Protein AF-G0NC62-F1 (afdb_monomer_lite)

Structure (mmCIF, N/CA/C/O backbone):
data_AF-G0NC62-F1
#
_entry.id   AF-G0NC62-F1
#
loop_
_atom_site.group_PDB
_atom_site.id
_atom_site.type_symbol
_atom_site.label_atom_id
_atom_site.label_alt_id
_atom_site.label_comp_id
_atom_site.label_asym_id
_atom_site.label_entity_id
_atom_site.label_seq_id
_atom_site.pdbx_PDB_ins_code
_atom_site.Cartn_x
_atom_site.Cartn_y
_atom_site.Cartn_z
_atom_site.occupancy
_atom_site.B_iso_or_equiv
_atom_site.auth_seq_id
_atom_site.auth_comp_id
_atom_site.auth_asym_id
_atom_site.auth_atom_id
_atom_site.pdbx_PDB_model_num
ATOM 1 N N . MET A 1 1 ? 10.843 5.133 14.643 1.00 25.56 1 MET A N 1
ATOM 2 C CA . MET A 1 1 ? 10.310 3.943 13.948 1.00 25.56 1 MET A CA 1
ATOM 3 C C . MET A 1 1 ? 9.316 4.474 12.934 1.00 25.56 1 MET A C 1
ATOM 5 O O . MET A 1 1 ? 8.237 4.874 13.336 1.00 25.56 1 MET A O 1
ATOM 9 N N . LYS A 1 2 ? 9.779 4.660 11.691 1.00 26.25 2 LYS A N 1
ATOM 10 C CA . LYS A 1 2 ? 9.108 5.367 10.590 1.00 26.25 2 LYS A CA 1
ATOM 11 C C . LYS A 1 2 ? 7.796 4.650 10.232 1.00 26.25 2 LYS A C 1
ATOM 13 O O . LYS A 1 2 ? 7.772 3.802 9.348 1.00 26.25 2 LYS A O 1
ATOM 18 N N . LEU A 1 3 ? 6.731 4.951 10.973 1.00 23.89 3 LEU A N 1
ATOM 19 C CA . LEU A 1 3 ? 5.408 4.323 10.873 1.00 23.89 3 LEU A CA 1
ATOM 20 C C . LEU A 1 3 ? 4.650 4.726 9.586 1.00 23.89 3 LEU A C 1
ATOM 22 O O . LEU A 1 3 ? 3.537 4.273 9.347 1.00 23.89 3 LEU A O 1
ATOM 26 N N . LEU A 1 4 ? 5.293 5.523 8.728 1.00 30.86 4 LEU A N 1
ATOM 27 C CA . LEU A 1 4 ? 4.861 5.985 7.404 1.00 30.86 4 LEU A CA 1
ATOM 28 C C . LEU A 1 4 ? 4.831 4.895 6.314 1.00 30.86 4 LEU A C 1
ATOM 30 O O . LEU A 1 4 ? 4.397 5.151 5.194 1.00 30.86 4 LEU A O 1
ATOM 34 N N . LEU A 1 5 ? 5.226 3.663 6.637 1.00 38.88 5 LEU A N 1
ATOM 35 C CA . LEU A 1 5 ? 5.213 2.504 5.732 1.00 38.88 5 LEU A CA 1
ATOM 36 C C . LEU A 1 5 ? 3.817 2.094 5.221 1.00 38.88 5 LEU A C 1
ATOM 38 O O . LEU A 1 5 ? 3.718 1.247 4.337 1.00 38.88 5 LEU A O 1
ATOM 42 N N . PHE A 1 6 ? 2.738 2.676 5.748 1.00 36.72 6 PHE A N 1
ATOM 43 C CA . PHE A 1 6 ? 1.385 2.164 5.531 1.00 36.72 6 PHE A CA 1
ATOM 44 C C . PHE A 1 6 ? 0.663 2.658 4.273 1.00 36.72 6 PHE A C 1
ATOM 46 O O . PHE A 1 6 ? -0.377 2.092 3.942 1.00 36.72 6 PHE A O 1
ATOM 53 N N . LEU A 1 7 ? 1.179 3.657 3.548 1.00 37.22 7 LEU A N 1
ATOM 54 C CA . LEU A 1 7 ? 0.436 4.262 2.423 1.00 37.22 7 LEU A CA 1
ATOM 55 C C . LEU A 1 7 ? 1.221 4.421 1.128 1.00 37.22 7 LEU A C 1
ATOM 57 O O . LEU A 1 7 ? 0.657 4.747 0.087 1.00 37.22 7 LEU A O 1
ATOM 61 N N . LEU A 1 8 ? 2.514 4.139 1.179 1.00 40.81 8 LEU A N 1
ATOM 62 C CA . LEU A 1 8 ? 3.417 4.271 0.054 1.00 40.81 8 LEU A CA 1
ATOM 63 C C . LEU A 1 8 ? 4.407 3.126 0.158 1.00 40.81 8 LEU A C 1
ATOM 65 O O . LEU A 1 8 ? 5.506 3.322 0.676 1.00 40.81 8 LEU A O 1
ATOM 69 N N . PRO A 1 9 ? 4.047 1.922 -0.312 1.00 36.09 9 PRO A N 1
ATOM 70 C CA . PRO A 1 9 ? 4.916 0.780 -0.110 1.00 36.09 9 PRO A CA 1
ATOM 71 C C . PRO A 1 9 ? 6.272 0.894 -0.824 1.00 36.09 9 PRO A C 1
ATOM 73 O O . PRO A 1 9 ? 7.132 0.051 -0.621 1.00 36.09 9 PRO A O 1
ATOM 76 N N . ALA A 1 10 ? 6.489 1.948 -1.612 1.00 35.62 10 ALA A N 1
ATOM 77 C CA . ALA A 1 10 ? 7.756 2.227 -2.266 1.00 35.62 10 ALA A CA 1
ATOM 78 C C . ALA A 1 10 ? 8.333 3.621 -1.970 1.00 35.62 10 ALA A C 1
ATOM 80 O O . ALA A 1 10 ? 9.399 3.925 -2.477 1.00 35.62 10 ALA A O 1
ATOM 81 N N . VAL A 1 11 ? 7.667 4.496 -1.205 1.00 35.19 11 VAL A N 1
ATOM 82 C CA . VAL A 1 11 ? 7.950 5.935 -1.363 1.00 35.19 11 VAL A CA 1
ATOM 83 C C . VAL A 1 11 ? 8.430 6.662 -0.098 1.00 35.19 11 VAL A C 1
ATOM 85 O O . VAL A 1 11 ? 8.693 7.847 -0.146 1.00 35.19 11 VAL A O 1
ATOM 88 N N . VAL A 1 12 ? 8.687 5.974 1.019 1.00 35.38 12 VAL A N 1
ATOM 89 C CA . VAL A 1 12 ? 9.262 6.602 2.241 1.00 35.38 12 VAL A CA 1
ATOM 90 C C . VAL A 1 12 ? 10.794 6.498 2.302 1.00 35.38 12 VAL A C 1
ATOM 92 O O . VAL A 1 12 ? 11.389 6.275 3.361 1.00 35.38 12 VAL A O 1
ATOM 95 N N . TYR A 1 13 ? 11.441 6.623 1.150 1.00 34.59 13 TYR A N 1
ATOM 96 C CA . TYR A 1 13 ? 12.874 6.870 1.069 1.00 34.59 13 TYR A CA 1
ATOM 97 C C . TYR A 1 13 ? 13.058 8.120 0.215 1.00 34.59 13 TYR A C 1
ATOM 99 O O . TYR A 1 13 ? 12.648 8.124 -0.947 1.00 34.59 13 TYR A O 1
ATOM 107 N N . SER A 1 14 ? 13.658 9.161 0.797 1.00 34.81 14 SER A N 1
ATOM 108 C CA . SER A 1 14 ? 14.035 10.416 0.134 1.00 34.81 14 SER A CA 1
ATOM 109 C C . SER A 1 14 ? 14.800 10.206 -1.176 1.00 34.81 14 SER A C 1
ATOM 111 O O . SER A 1 14 ? 14.781 11.082 -2.034 1.00 34.81 14 SER A O 1
ATOM 113 N N . ASP A 1 15 ? 15.384 9.019 -1.358 1.00 42.19 15 ASP A N 1
ATOM 114 C CA . ASP A 1 15 ? 16.214 8.666 -2.500 1.00 42.19 15 ASP A CA 1
ATOM 115 C C . ASP A 1 15 ? 15.554 7.616 -3.407 1.00 42.19 15 ASP A C 1
ATOM 117 O O . ASP A 1 15 ? 16.223 7.102 -4.285 1.00 42.19 15 ASP A O 1
ATOM 121 N N . PHE A 1 16 ? 14.256 7.286 -3.283 1.00 45.84 16 PHE A N 1
ATOM 122 C CA . PHE A 1 16 ? 13.645 6.185 -4.060 1.00 45.84 16 PHE A CA 1
ATOM 123 C C . PHE A 1 16 ? 13.897 6.284 -5.569 1.00 45.84 16 PHE A C 1
ATOM 125 O O . PHE A 1 16 ? 14.160 5.273 -6.202 1.00 45.84 16 PHE A O 1
ATOM 132 N N . ILE A 1 17 ? 13.845 7.482 -6.158 1.00 44.16 17 ILE A N 1
ATOM 133 C CA . ILE A 1 17 ? 14.163 7.672 -7.581 1.00 44.16 17 ILE A CA 1
ATOM 134 C C . ILE A 1 17 ? 15.654 7.435 -7.852 1.00 44.16 17 ILE A C 1
ATOM 136 O O . ILE A 1 17 ? 15.988 6.821 -8.858 1.00 44.16 17 ILE A O 1
ATOM 140 N N . GLU A 1 18 ? 16.543 7.900 -6.977 1.00 45.56 18 GLU A N 1
ATOM 141 C CA . GLU A 1 18 ? 17.994 7.737 -7.108 1.00 45.56 18 GLU A CA 1
ATOM 142 C C . GLU A 1 18 ? 18.419 6.280 -6.865 1.00 45.56 18 GLU A C 1
ATOM 144 O O . GLU A 1 18 ? 19.145 5.709 -7.672 1.00 45.56 18 GLU A O 1
ATOM 149 N N . ASP A 1 19 ? 17.867 5.625 -5.847 1.00 53.19 19 ASP A N 1
ATOM 150 C CA . ASP A 1 19 ? 18.003 4.200 -5.567 1.00 53.19 19 ASP A CA 1
ATOM 151 C C . ASP A 1 19 ? 17.453 3.358 -6.717 1.00 53.19 19 ASP A C 1
ATOM 153 O O . ASP A 1 19 ? 18.141 2.455 -7.179 1.00 53.19 19 ASP A O 1
ATOM 157 N N . LEU A 1 20 ? 16.261 3.674 -7.243 1.00 54.66 20 LEU A N 1
ATOM 158 C CA . LEU A 1 20 ? 15.690 2.984 -8.403 1.00 54.66 20 LEU A CA 1
ATOM 159 C C . LEU A 1 20 ? 16.575 3.156 -9.642 1.00 54.66 20 LEU A C 1
ATOM 161 O O . LEU A 1 20 ? 16.699 2.208 -10.414 1.00 54.66 20 LEU A O 1
ATOM 165 N N . VAL A 1 21 ? 17.192 4.337 -9.801 1.00 47.88 21 VAL A N 1
ATOM 166 C CA . VAL A 1 21 ? 18.149 4.644 -10.874 1.00 47.88 21 VAL A CA 1
ATOM 167 C C . VAL A 1 21 ? 19.476 3.878 -10.710 1.00 47.88 21 VAL A C 1
ATOM 169 O O . VAL A 1 21 ? 20.128 3.540 -11.701 1.00 47.88 21 VAL A O 1
ATOM 172 N N . ASN A 1 22 ? 19.855 3.580 -9.467 1.00 50.41 22 ASN A N 1
ATOM 173 C CA . ASN A 1 22 ? 21.090 2.895 -9.090 1.00 50.41 22 ASN A CA 1
ATOM 174 C C . ASN A 1 22 ? 20.915 1.380 -8.871 1.00 50.41 22 ASN A C 1
ATOM 176 O O . ASN A 1 22 ? 21.897 0.686 -8.590 1.00 50.41 22 ASN A O 1
ATOM 180 N N . LEU A 1 23 ? 19.693 0.844 -8.991 1.00 58.28 23 LEU A N 1
ATOM 181 C CA . LEU A 1 23 ? 19.455 -0.594 -8.892 1.00 58.28 23 LEU A CA 1
ATOM 182 C C . LEU A 1 23 ? 20.190 -1.310 -10.035 1.00 58.28 23 LEU A C 1
ATOM 184 O O . LEU A 1 23 ? 20.078 -0.894 -11.191 1.00 58.28 23 LEU A O 1
ATOM 188 N N . PRO A 1 24 ? 20.921 -2.402 -9.747 1.00 54.44 24 PRO A N 1
ATOM 189 C CA . PRO A 1 24 ? 21.624 -3.146 -10.779 1.00 54.44 24 PRO A CA 1
ATOM 190 C C . PRO A 1 24 ? 20.612 -3.659 -11.808 1.00 54.44 24 PRO A C 1
ATOM 192 O O . PRO A 1 24 ? 19.757 -4.495 -11.508 1.00 54.44 24 PRO A O 1
ATOM 195 N N . THR A 1 25 ? 20.689 -3.140 -13.032 1.00 56.50 25 THR A N 1
ATOM 196 C CA . THR A 1 25 ? 19.919 -3.667 -14.153 1.00 56.50 25 THR A CA 1
ATOM 197 C C . THR A 1 25 ? 20.484 -5.039 -14.508 1.00 56.50 25 THR A C 1
ATOM 199 O O . THR A 1 25 ? 21.695 -5.229 -14.577 1.00 56.50 25 THR A O 1
ATOM 202 N N . SER A 1 26 ? 19.621 -6.037 -14.722 1.00 59.75 26 SER A N 1
ATOM 203 C CA . SER A 1 26 ? 20.099 -7.323 -15.243 1.00 59.75 26 SER A CA 1
ATOM 204 C C . SER A 1 26 ? 20.749 -7.110 -16.617 1.00 59.75 26 SER A C 1
ATOM 206 O O . SER A 1 26 ? 20.208 -6.347 -17.424 1.00 59.75 26 SER A O 1
ATOM 208 N N . ASP A 1 27 ? 21.803 -7.861 -16.933 1.00 58.12 27 ASP A N 1
ATOM 209 C CA . ASP A 1 27 ? 22.619 -7.709 -18.153 1.00 58.12 27 ASP A CA 1
ATOM 210 C C . ASP A 1 27 ? 21.890 -7.982 -19.487 1.00 58.12 27 ASP A C 1
ATOM 212 O O . ASP A 1 27 ? 22.485 -7.908 -20.563 1.00 58.12 27 ASP A O 1
ATOM 216 N N . THR A 1 28 ? 20.592 -8.303 -19.474 1.00 67.69 28 THR A N 1
ATOM 217 C CA . THR A 1 28 ? 19.839 -8.550 -20.709 1.00 67.69 28 THR A CA 1
ATOM 218 C C . THR A 1 28 ? 19.371 -7.247 -21.365 1.00 67.69 28 THR A C 1
ATOM 220 O O . THR A 1 28 ? 18.890 -6.312 -20.716 1.00 67.69 28 THR A O 1
ATOM 223 N N . SER A 1 29 ? 19.453 -7.187 -22.698 1.00 72.69 29 SER A N 1
ATOM 224 C CA . SER A 1 29 ? 18.999 -6.028 -23.480 1.00 72.69 29 SER A CA 1
ATOM 225 C C . SER A 1 29 ? 17.491 -5.769 -23.365 1.00 72.69 29 SER A C 1
ATOM 227 O O . SER A 1 29 ? 17.043 -4.642 -23.568 1.00 72.69 29 SER A O 1
ATOM 229 N N . SER A 1 30 ? 16.689 -6.799 -23.069 1.00 79.56 30 SER A N 1
ATOM 230 C CA . SER A 1 30 ? 15.246 -6.673 -22.821 1.00 79.56 30 SER A CA 1
ATOM 231 C C . SER A 1 30 ? 14.963 -5.938 -21.513 1.00 79.56 30 SER A C 1
ATOM 233 O O . SER A 1 30 ? 14.160 -5.008 -21.512 1.00 79.56 30 SER A O 1
ATOM 235 N N . CYS A 1 31 ? 15.677 -6.265 -20.433 1.00 85.50 31 CYS A N 1
ATOM 236 C CA . CYS A 1 31 ? 15.473 -5.589 -19.155 1.00 85.50 31 CYS A CA 1
ATOM 237 C C . CYS A 1 31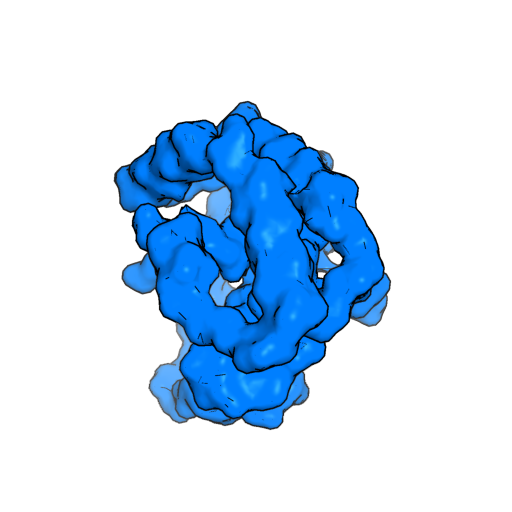 ? 15.972 -4.152 -19.138 1.00 85.50 31 CYS A C 1
ATOM 239 O O . CYS A 1 31 ? 15.341 -3.312 -18.503 1.00 85.50 31 CYS A O 1
ATOM 241 N N . HIS A 1 32 ? 17.006 -3.827 -19.916 1.00 84.19 32 HIS A N 1
ATOM 242 C CA . HIS A 1 32 ? 17.374 -2.430 -20.146 1.00 84.19 32 HIS A CA 1
ATOM 243 C C . HIS A 1 32 ? 16.226 -1.633 -20.784 1.00 84.19 32 HIS A C 1
ATOM 245 O O . HIS A 1 32 ? 15.921 -0.530 -20.339 1.00 84.19 32 HIS A O 1
ATOM 251 N N . LYS A 1 33 ? 15.533 -2.188 -21.789 1.00 88.69 33 LYS A N 1
ATOM 252 C CA . LYS A 1 33 ? 14.394 -1.507 -22.433 1.00 88.69 33 LYS A CA 1
ATOM 253 C C . LYS A 1 33 ? 13.221 -1.294 -21.478 1.00 88.69 33 LYS A C 1
ATOM 255 O O . LYS A 1 33 ? 12.667 -0.198 -21.449 1.00 88.69 33 LYS A O 1
ATOM 260 N N . GLU A 1 34 ? 12.840 -2.315 -20.708 1.00 89.69 34 GLU A N 1
ATOM 261 C CA . GLU A 1 34 ? 11.76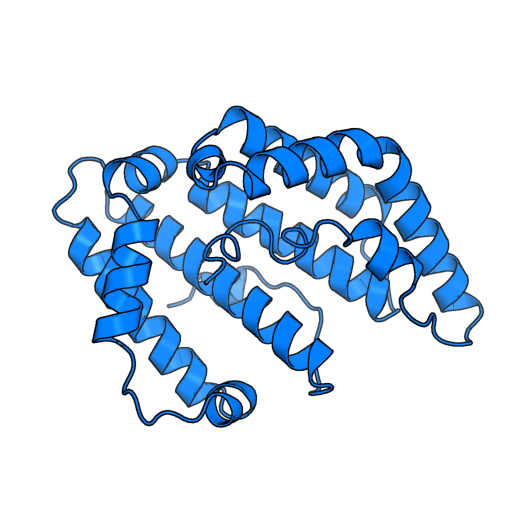5 -2.184 -19.711 1.00 89.69 34 GLU A CA 1
ATOM 262 C C . GLU A 1 34 ? 12.113 -1.158 -18.633 1.00 89.69 34 GLU A C 1
ATOM 264 O O . GLU A 1 34 ? 11.268 -0.353 -18.246 1.00 89.69 34 GLU A O 1
ATOM 269 N N . TYR A 1 35 ? 13.371 -1.143 -18.201 1.00 86.12 35 TYR A N 1
ATOM 270 C CA . TYR A 1 35 ? 13.875 -0.174 -17.246 1.00 86.12 35 TYR A CA 1
ATOM 271 C C . TYR A 1 35 ? 13.815 1.265 -17.779 1.00 86.12 35 TYR A C 1
ATOM 273 O O . TYR A 1 35 ? 13.255 2.138 -17.121 1.00 86.12 35 TYR A O 1
ATOM 281 N N . TYR A 1 36 ? 14.298 1.524 -18.999 1.00 86.94 36 TYR A N 1
ATOM 282 C CA . TYR A 1 36 ? 14.188 2.858 -19.604 1.00 86.94 36 TYR A CA 1
ATOM 283 C C . TYR A 1 36 ? 12.735 3.291 -19.794 1.00 86.94 36 TYR A C 1
ATOM 285 O O . TYR A 1 36 ? 12.404 4.451 -19.553 1.00 86.94 36 TYR A O 1
ATOM 293 N N . LYS A 1 37 ? 11.852 2.361 -20.177 1.00 90.81 37 LYS A N 1
ATOM 294 C CA . LYS A 1 37 ? 10.415 2.633 -20.249 1.00 90.81 37 LYS A CA 1
ATOM 295 C C . LYS A 1 37 ? 9.882 3.065 -18.883 1.00 90.81 37 LYS A C 1
ATOM 297 O O . LYS A 1 37 ? 9.234 4.102 -18.795 1.00 90.81 37 LYS A O 1
ATOM 302 N N . MET A 1 38 ? 10.192 2.315 -17.827 1.00 87.06 38 MET A N 1
ATOM 303 C CA . MET A 1 38 ? 9.817 2.651 -16.453 1.00 87.06 38 MET A CA 1
ATOM 304 C C . MET A 1 38 ? 10.301 4.051 -16.058 1.00 87.06 38 MET A C 1
ATOM 306 O O . MET A 1 38 ? 9.484 4.860 -15.626 1.00 87.06 38 MET A O 1
ATOM 310 N N . VAL A 1 39 ? 11.581 4.372 -16.274 1.00 84.38 39 VAL A N 1
ATOM 311 C CA . VAL A 1 39 ? 12.132 5.708 -15.986 1.00 84.38 39 VAL A CA 1
ATOM 312 C C . VAL A 1 39 ? 11.376 6.792 -16.758 1.00 84.38 39 VAL A C 1
ATOM 314 O O . VAL A 1 39 ? 10.918 7.756 -16.151 1.00 84.38 39 VAL A O 1
ATOM 317 N N . SER A 1 40 ? 11.139 6.601 -18.061 1.00 88.38 40 SER A N 1
ATOM 318 C CA . SER A 1 40 ? 10.402 7.569 -18.891 1.00 88.38 40 SER A CA 1
ATOM 319 C C . SER A 1 40 ? 8.945 7.778 -18.455 1.00 88.38 40 SER A C 1
ATOM 321 O O . SER A 1 40 ? 8.376 8.842 -18.682 1.00 88.38 40 SER A O 1
ATOM 323 N N . CYS A 1 41 ? 8.334 6.783 -17.804 1.00 87.81 41 CYS A N 1
ATOM 324 C CA . CYS A 1 41 ? 6.994 6.903 -17.233 1.00 87.81 41 CYS A CA 1
ATOM 325 C C . CYS A 1 41 ? 6.984 7.694 -15.917 1.00 87.81 41 CYS A C 1
ATOM 327 O O . CYS A 1 41 ? 5.973 8.314 -15.592 1.00 87.81 41 CYS A O 1
ATOM 329 N N . ILE A 1 42 ? 8.077 7.652 -15.151 1.00 83.62 42 ILE A N 1
ATOM 330 C CA . ILE A 1 42 ? 8.196 8.295 -13.836 1.00 83.62 42 ILE A CA 1
ATOM 331 C C . ILE A 1 42 ? 8.691 9.740 -13.963 1.00 83.62 42 ILE A C 1
ATOM 333 O O . ILE A 1 42 ? 8.197 10.618 -13.258 1.00 83.62 42 ILE A O 1
ATOM 337 N N . GLU A 1 43 ? 9.638 9.997 -14.866 1.00 83.88 43 GLU A N 1
ATOM 338 C CA . GLU A 1 43 ? 10.320 11.287 -15.035 1.00 83.88 43 GLU A CA 1
ATOM 339 C C . GLU A 1 43 ? 9.370 12.502 -15.120 1.00 83.88 43 GLU A C 1
ATOM 341 O O . GLU A 1 43 ? 9.600 13.466 -14.386 1.00 83.88 43 GLU A O 1
ATOM 346 N N . PRO A 1 44 ? 8.246 12.469 -15.870 1.00 88.00 44 PRO A N 1
ATOM 347 C CA . PRO A 1 44 ? 7.302 13.592 -15.930 1.00 88.00 44 PRO A CA 1
ATOM 348 C C . PRO A 1 44 ? 6.623 13.933 -14.594 1.00 88.00 44 PRO A C 1
ATOM 350 O O . PRO A 1 44 ? 5.968 14.966 -14.471 1.00 88.00 44 PRO A O 1
ATOM 353 N N . HIS A 1 45 ? 6.720 13.046 -13.605 1.00 81.81 45 HIS A N 1
ATOM 354 C CA . HIS A 1 45 ? 6.099 13.179 -12.293 1.00 81.81 45 HIS A CA 1
ATOM 355 C C . HIS A 1 45 ? 7.110 13.416 -11.167 1.00 81.81 45 HIS A C 1
ATOM 357 O O . HIS A 1 45 ? 6.689 13.599 -10.025 1.00 81.81 45 HIS A O 1
ATOM 363 N N . LYS A 1 46 ? 8.414 13.441 -11.478 1.00 79.25 46 LYS A N 1
ATOM 364 C CA . LYS A 1 46 ? 9.512 13.493 -10.504 1.00 79.25 46 LYS A CA 1
ATOM 365 C C . LYS A 1 46 ? 9.347 14.609 -9.470 1.00 79.25 46 LYS A C 1
ATOM 367 O O . LYS A 1 46 ? 9.339 14.320 -8.283 1.00 79.25 46 LYS A O 1
ATOM 372 N N . GLU A 1 47 ? 9.132 15.847 -9.911 1.00 77.94 47 GLU A N 1
ATOM 373 C CA . GLU A 1 47 ? 9.028 17.005 -9.009 1.00 77.94 47 GLU A CA 1
ATOM 374 C C . GLU A 1 47 ? 7.871 16.857 -8.005 1.00 77.94 47 GLU A C 1
ATOM 376 O O . GLU A 1 47 ? 8.032 17.088 -6.809 1.00 77.94 47 GLU A O 1
ATOM 381 N N . ILE A 1 48 ? 6.698 16.410 -8.467 1.00 75.75 48 ILE A N 1
ATOM 382 C CA . ILE A 1 48 ? 5.539 16.226 -7.582 1.00 75.75 48 ILE A CA 1
ATOM 383 C C . ILE A 1 48 ? 5.771 15.057 -6.624 1.00 75.75 48 ILE A C 1
ATOM 385 O O . ILE A 1 48 ? 5.362 15.136 -5.464 1.00 75.75 48 ILE A O 1
ATOM 389 N N . ILE A 1 49 ? 6.417 13.984 -7.093 1.00 72.81 49 ILE A N 1
ATOM 390 C CA . ILE A 1 49 ? 6.818 12.864 -6.239 1.00 72.81 49 ILE A CA 1
ATOM 391 C C . ILE A 1 49 ? 7.738 13.395 -5.135 1.00 72.81 49 ILE A C 1
ATOM 393 O O . ILE A 1 49 ? 7.378 13.285 -3.970 1.00 72.81 49 ILE A O 1
ATOM 397 N N . GLU A 1 50 ? 8.838 14.065 -5.478 1.00 74.12 50 GLU A N 1
ATOM 398 C CA . GLU A 1 50 ? 9.808 14.619 -4.520 1.00 74.12 50 GLU A CA 1
ATOM 399 C C . GLU A 1 50 ? 9.158 15.554 -3.486 1.00 74.12 50 GLU A C 1
ATOM 401 O O . GLU A 1 50 ? 9.400 15.418 -2.285 1.00 74.12 50 GLU A O 1
ATOM 406 N N . ILE A 1 51 ? 8.270 16.458 -3.916 1.00 75.12 51 ILE A N 1
ATOM 407 C CA . ILE A 1 51 ? 7.528 17.350 -3.009 1.00 75.12 51 ILE A CA 1
ATOM 408 C C . ILE A 1 51 ? 6.621 16.558 -2.063 1.00 75.12 51 ILE A C 1
ATOM 410 O O . ILE A 1 51 ? 6.565 16.855 -0.866 1.00 75.12 51 ILE A O 1
ATOM 414 N N . THR A 1 52 ? 5.907 15.559 -2.586 1.00 72.56 52 THR A N 1
ATOM 415 C CA . THR A 1 52 ? 5.001 14.719 -1.789 1.00 72.56 52 THR A CA 1
ATOM 416 C C . THR A 1 52 ? 5.784 13.962 -0.721 1.00 72.56 52 THR A C 1
ATOM 418 O O . THR A 1 52 ? 5.363 13.919 0.433 1.00 72.56 52 THR A O 1
ATOM 421 N N . LEU A 1 53 ? 6.956 13.431 -1.076 1.00 72.38 53 LEU A N 1
ATOM 422 C CA . LEU A 1 53 ? 7.816 12.710 -0.140 1.00 72.38 53 LEU A CA 1
ATOM 423 C C . LEU A 1 53 ? 8.396 13.609 0.923 1.00 72.38 53 LEU A C 1
ATOM 425 O O . LEU A 1 53 ? 8.247 13.317 2.104 1.00 72.38 53 LEU A O 1
ATOM 429 N N . SER A 1 54 ? 8.966 14.742 0.519 1.00 73.81 54 SER A N 1
ATOM 430 C CA . SER A 1 54 ? 9.516 15.701 1.472 1.00 73.81 54 SER A CA 1
ATOM 431 C C . SER A 1 54 ? 8.454 16.195 2.457 1.00 73.81 54 SER A C 1
ATOM 433 O O . SER A 1 54 ? 8.751 16.407 3.631 1.00 73.81 54 SER A O 1
ATOM 435 N N . THR A 1 55 ? 7.214 16.372 1.995 1.00 76.25 55 THR A N 1
ATOM 436 C CA . THR A 1 55 ? 6.078 16.762 2.842 1.00 76.25 55 THR A CA 1
ATOM 437 C C . THR A 1 55 ? 5.752 15.678 3.871 1.00 76.25 55 THR A C 1
ATOM 439 O O . THR A 1 55 ? 5.713 15.967 5.064 1.00 76.25 55 THR A O 1
ATOM 442 N N . LEU A 1 56 ? 5.610 14.424 3.432 1.00 71.50 56 LEU A N 1
ATOM 443 C CA . LEU A 1 56 ? 5.314 13.286 4.311 1.00 71.50 56 LEU A CA 1
ATOM 444 C C . LEU A 1 56 ? 6.448 12.965 5.296 1.00 71.50 56 LEU A C 1
ATOM 446 O O . LEU A 1 56 ? 6.188 12.516 6.407 1.00 71.50 56 LEU A O 1
ATOM 450 N N . GLU A 1 57 ? 7.705 13.191 4.910 1.00 72.19 57 GLU A N 1
ATOM 451 C CA . GLU A 1 57 ? 8.863 13.018 5.794 1.00 72.19 57 GLU A CA 1
ATOM 452 C C . GLU A 1 57 ? 8.927 14.074 6.902 1.00 72.19 57 GLU A C 1
ATOM 454 O O . GLU A 1 57 ? 9.419 13.789 7.996 1.00 72.19 57 GLU A O 1
ATOM 459 N N . LYS A 1 58 ? 8.451 15.292 6.622 1.00 79.19 58 LYS A N 1
ATOM 460 C CA . LYS A 1 58 ? 8.426 16.403 7.584 1.00 79.19 58 LYS A CA 1
ATOM 461 C C . LYS A 1 58 ? 7.260 16.303 8.557 1.00 79.19 58 LYS A C 1
ATOM 463 O O . LYS A 1 58 ? 7.439 16.636 9.727 1.00 79.19 58 LYS A O 1
ATOM 468 N N . ASP A 1 59 ? 6.095 15.870 8.083 1.00 79.12 59 ASP A N 1
ATOM 469 C CA . ASP A 1 59 ? 4.899 15.709 8.903 1.00 79.12 59 ASP A CA 1
ATOM 470 C C . ASP A 1 59 ? 4.131 14.447 8.503 1.00 79.12 59 ASP A C 1
ATOM 472 O O . ASP A 1 59 ? 3.479 14.378 7.461 1.00 79.12 59 ASP A O 1
ATOM 476 N N . GLU A 1 60 ? 4.169 13.440 9.376 1.00 70.50 60 GLU A N 1
ATOM 477 C CA . GLU A 1 60 ? 3.438 12.194 9.162 1.00 70.50 60 GLU A CA 1
ATOM 478 C C . GLU A 1 60 ? 1.914 12.387 9.182 1.00 70.50 60 GLU A C 1
ATOM 480 O O . GLU A 1 60 ? 1.194 11.541 8.663 1.00 70.50 60 GLU A O 1
ATOM 485 N N . ASN A 1 61 ? 1.393 13.503 9.705 1.00 79.06 61 ASN A N 1
ATOM 486 C CA . ASN A 1 61 ? -0.044 13.789 9.679 1.00 79.06 61 ASN A CA 1
ATOM 487 C C . ASN A 1 61 ? -0.554 14.170 8.287 1.00 79.06 61 ASN A C 1
ATOM 489 O O . ASN A 1 61 ? -1.760 14.096 8.041 1.00 79.06 61 ASN A O 1
ATOM 493 N N . GLU A 1 62 ? 0.334 14.497 7.345 1.00 81.12 62 GLU A N 1
ATOM 494 C CA . GLU A 1 62 ? -0.033 14.740 5.944 1.00 81.12 62 GLU A CA 1
ATOM 495 C C . GLU A 1 62 ? -0.611 13.485 5.275 1.00 81.12 62 GLU A C 1
ATOM 497 O O . GLU A 1 62 ? -1.290 13.574 4.253 1.00 81.12 62 GLU A O 1
ATOM 502 N N . ILE A 1 63 ? -0.471 12.307 5.895 1.00 76.00 63 ILE A N 1
ATOM 503 C CA . ILE A 1 63 ? -1.193 11.105 5.471 1.00 76.00 63 ILE A CA 1
ATOM 504 C C . ILE A 1 63 ? -2.720 11.243 5.589 1.00 76.00 63 ILE A C 1
ATOM 506 O O . ILE A 1 63 ? -3.447 10.514 4.915 1.00 76.00 63 ILE A O 1
ATOM 510 N N . TYR A 1 64 ? -3.215 12.177 6.407 1.00 81.38 64 TYR A N 1
ATOM 511 C CA . TYR A 1 64 ? -4.633 12.523 6.527 1.00 81.38 64 TYR A CA 1
ATOM 512 C C . TYR A 1 64 ? -5.050 13.636 5.553 1.00 81.38 64 TYR A C 1
ATOM 514 O O . TYR A 1 64 ? -6.210 14.042 5.528 1.00 81.38 64 TYR A O 1
ATOM 522 N N . ASN A 1 65 ? -4.145 14.127 4.708 1.00 84.62 65 ASN A N 1
ATOM 523 C CA . ASN A 1 65 ? -4.475 15.083 3.662 1.00 84.62 65 ASN A CA 1
ATOM 524 C C . ASN A 1 65 ? -5.036 14.348 2.435 1.00 84.62 65 ASN A C 1
ATOM 526 O O . ASN A 1 65 ? -4.307 13.912 1.542 1.00 84.62 65 ASN A O 1
ATOM 530 N N . ILE A 1 66 ? -6.366 14.218 2.375 1.00 84.44 66 ILE A N 1
ATOM 531 C CA . ILE A 1 66 ? -7.055 13.498 1.291 1.00 84.44 66 ILE A CA 1
ATOM 532 C C . ILE A 1 66 ? -6.744 14.066 -0.106 1.00 84.44 66 ILE A C 1
ATOM 534 O O . ILE A 1 66 ? -6.716 13.321 -1.086 1.00 84.44 66 ILE A O 1
ATOM 538 N N . GLY A 1 67 ? -6.486 15.374 -0.217 1.00 84.25 67 GLY A N 1
ATOM 539 C CA . GLY A 1 67 ? -6.123 16.015 -1.483 1.00 84.25 67 GLY A CA 1
ATOM 540 C C . GLY A 1 67 ? -4.752 15.559 -1.980 1.00 84.25 67 GLY A C 1
ATOM 541 O O . GLY A 1 67 ? -4.619 15.146 -3.136 1.00 84.25 67 GLY A O 1
ATOM 542 N N . LEU A 1 68 ? -3.758 15.572 -1.087 1.00 81.31 68 LEU A N 1
ATOM 543 C CA . LEU A 1 68 ? -2.407 15.086 -1.366 1.00 81.31 68 LEU A CA 1
ATOM 544 C C . LEU A 1 68 ? -2.419 13.594 -1.724 1.00 81.31 68 LEU A C 1
ATOM 546 O O . LEU A 1 68 ? -1.884 13.201 -2.763 1.00 81.31 68 LEU A O 1
ATOM 550 N N . ALA A 1 69 ? -3.104 12.776 -0.922 1.00 81.38 69 ALA A N 1
ATOM 551 C CA . ALA A 1 69 ? -3.223 11.341 -1.151 1.00 81.38 69 ALA A CA 1
ATOM 552 C C . ALA A 1 69 ? -3.862 11.016 -2.510 1.00 81.38 69 ALA A C 1
ATOM 554 O O . ALA A 1 69 ? -3.312 10.244 -3.297 1.00 81.38 69 ALA A O 1
ATOM 555 N N . ASN A 1 70 ? -4.986 11.657 -2.847 1.00 83.56 70 ASN A N 1
ATOM 556 C CA . ASN A 1 70 ? -5.645 11.453 -4.137 1.00 83.56 70 ASN A CA 1
ATOM 557 C C . ASN A 1 70 ? -4.761 11.861 -5.320 1.00 83.56 70 ASN A C 1
ATOM 559 O O . ASN A 1 70 ? -4.779 11.195 -6.360 1.00 83.56 70 ASN A O 1
ATOM 563 N N . LYS A 1 71 ? -3.959 12.923 -5.170 1.00 82.94 71 LYS A N 1
ATOM 564 C CA . LYS A 1 71 ? -3.002 13.333 -6.200 1.00 82.94 71 LYS A CA 1
ATOM 565 C C . LYS A 1 71 ? -1.897 12.294 -6.390 1.00 82.94 71 LYS A C 1
ATOM 567 O O . LYS A 1 71 ? -1.597 11.945 -7.533 1.00 82.94 71 LYS A O 1
ATOM 572 N N . ALA A 1 72 ? -1.342 11.766 -5.300 1.00 79.94 72 ALA A N 1
ATOM 573 C CA . ALA A 1 72 ? -0.334 10.709 -5.343 1.00 79.94 72 ALA A CA 1
ATOM 574 C C . ALA A 1 72 ? -0.876 9.435 -6.017 1.00 79.94 72 ALA A C 1
ATOM 576 O O . ALA A 1 72 ? -0.243 8.896 -6.926 1.00 79.94 72 ALA A O 1
ATOM 577 N N . LEU A 1 73 ? -2.095 9.010 -5.666 1.00 83.94 73 LEU A N 1
ATOM 578 C CA . LEU A 1 73 ? -2.759 7.861 -6.295 1.00 83.94 73 LEU A CA 1
ATOM 579 C C . LEU A 1 73 ? -3.013 8.085 -7.790 1.00 83.94 73 LEU A C 1
ATOM 581 O O . LEU A 1 73 ? -2.828 7.175 -8.598 1.00 83.94 73 LEU A O 1
ATOM 585 N N . GLN A 1 74 ? -3.411 9.298 -8.187 1.00 85.62 74 GLN A N 1
ATOM 586 C CA . GLN A 1 74 ? -3.582 9.646 -9.598 1.00 85.62 74 GLN A CA 1
ATOM 587 C C . GLN A 1 74 ? -2.265 9.509 -10.375 1.00 85.62 74 GLN A C 1
ATOM 589 O O . GLN A 1 74 ? -2.255 8.933 -11.463 1.00 85.62 74 GLN A O 1
ATOM 594 N N . ILE A 1 75 ? -1.161 10.014 -9.820 1.00 83.94 75 ILE A N 1
ATOM 595 C CA . ILE A 1 75 ? 0.173 9.883 -10.417 1.00 83.94 75 ILE A CA 1
ATOM 596 C C . ILE A 1 75 ? 0.556 8.407 -10.534 1.00 83.94 75 ILE A C 1
ATOM 598 O O . ILE A 1 75 ? 0.938 7.963 -11.615 1.00 83.94 75 ILE A O 1
ATOM 602 N N . GLY A 1 76 ? 0.372 7.625 -9.469 1.00 83.81 76 GLY A N 1
ATOM 603 C CA . GLY A 1 76 ? 0.696 6.201 -9.481 1.00 83.81 76 GLY A CA 1
ATOM 604 C C . GLY A 1 76 ? -0.064 5.418 -10.558 1.00 83.81 76 GLY A C 1
ATOM 605 O O . GLY A 1 76 ? 0.531 4.629 -11.292 1.00 83.81 76 GLY A O 1
ATOM 606 N N . ARG A 1 77 ? -1.361 5.704 -10.740 1.00 88.44 77 ARG A N 1
ATOM 607 C CA . ARG A 1 77 ? -2.176 5.124 -11.825 1.00 88.44 77 ARG A CA 1
ATOM 608 C C . ARG A 1 77 ? -1.659 5.510 -13.212 1.00 88.44 77 ARG A C 1
ATOM 610 O O . ARG A 1 77 ? -1.649 4.667 -14.108 1.00 88.44 77 ARG A O 1
ATOM 617 N N . ASN A 1 78 ? -1.231 6.760 -13.401 1.00 87.44 78 ASN A N 1
ATOM 618 C CA . ASN A 1 78 ? -0.673 7.221 -14.674 1.00 87.44 78 ASN A CA 1
ATOM 619 C C . ASN A 1 78 ? 0.635 6.491 -15.008 1.00 87.44 78 ASN A C 1
ATOM 621 O O . ASN A 1 78 ? 0.791 6.016 -16.134 1.00 87.44 78 ASN A O 1
ATOM 625 N N . ILE A 1 79 ? 1.524 6.333 -14.022 1.00 87.19 79 ILE A N 1
ATOM 626 C CA . ILE A 1 79 ? 2.783 5.592 -14.174 1.00 87.19 79 ILE A CA 1
ATOM 627 C C . ILE A 1 79 ? 2.499 4.117 -14.483 1.00 87.19 79 ILE A C 1
ATOM 629 O O . ILE A 1 79 ? 3.035 3.589 -15.455 1.00 87.19 79 ILE A O 1
ATOM 633 N N . SER A 1 80 ? 1.607 3.469 -13.723 1.00 88.38 80 SER A N 1
ATOM 634 C CA . SER A 1 80 ? 1.212 2.065 -13.935 1.00 88.38 80 SER A CA 1
ATOM 635 C C . SER A 1 80 ? 0.654 1.848 -15.348 1.00 88.38 80 SER A C 1
ATOM 637 O O . SER A 1 80 ? 1.081 0.945 -16.071 1.00 88.38 80 SER A O 1
ATOM 639 N N . LYS A 1 81 ? -0.225 2.749 -15.809 1.00 94.06 81 LYS A N 1
ATOM 640 C CA . LYS A 1 81 ? -0.772 2.718 -17.172 1.00 94.06 81 LYS A CA 1
ATOM 641 C C . LYS A 1 81 ? 0.306 2.895 -18.245 1.00 94.06 81 LYS A C 1
ATOM 643 O O . LYS A 1 81 ? 0.245 2.217 -19.268 1.00 94.06 81 LYS A O 1
ATOM 648 N N . CYS A 1 82 ? 1.264 3.796 -18.034 1.00 93.19 82 CYS A N 1
ATOM 649 C CA . CYS A 1 82 ? 2.379 4.016 -18.956 1.00 93.19 82 CYS A CA 1
ATOM 650 C C . CYS A 1 82 ? 3.301 2.788 -19.043 1.00 93.19 82 CYS A C 1
ATOM 652 O O . CYS A 1 82 ? 3.670 2.358 -20.141 1.00 93.19 82 CYS A O 1
ATOM 654 N N . LEU A 1 83 ? 3.629 2.184 -17.896 1.00 89.38 83 LEU A N 1
ATOM 655 C CA . LEU A 1 83 ? 4.491 1.007 -17.814 1.00 89.38 83 LEU A CA 1
ATOM 656 C C . LEU A 1 83 ? 3.855 -0.209 -18.507 1.00 89.38 83 LEU A C 1
ATOM 658 O O . LEU A 1 83 ? 4.540 -0.936 -19.232 1.00 89.38 83 LEU A O 1
ATOM 662 N N . GLY A 1 84 ? 2.533 -0.356 -18.394 1.00 92.81 84 GLY A N 1
ATOM 663 C CA . GLY A 1 84 ? 1.778 -1.465 -18.975 1.00 92.81 84 GLY A CA 1
ATOM 664 C C . GLY A 1 84 ? 1.870 -2.740 -18.134 1.00 92.81 84 GLY A C 1
ATOM 665 O O . GLY A 1 84 ? 2.454 -2.743 -17.054 1.00 92.81 84 GLY A O 1
ATOM 666 N N . ARG A 1 85 ? 1.251 -3.827 -18.612 1.00 90.12 85 ARG A N 1
ATOM 667 C CA . ARG A 1 85 ? 1.130 -5.093 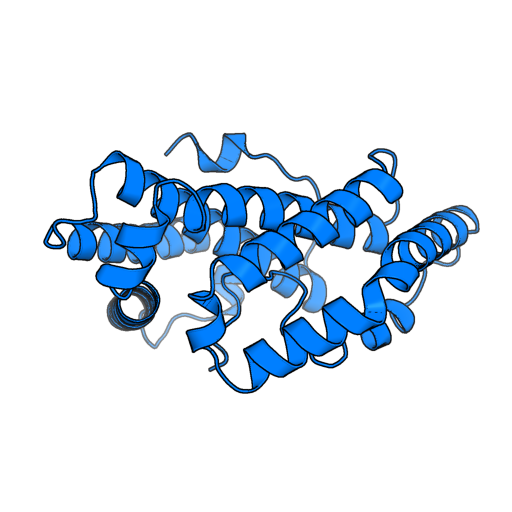-17.862 1.00 90.12 85 ARG A CA 1
ATOM 668 C C . ARG A 1 85 ? 2.109 -6.184 -18.297 1.00 90.12 85 ARG A C 1
ATOM 670 O O . ARG A 1 85 ? 2.330 -7.118 -17.540 1.00 90.12 85 ARG A O 1
ATOM 677 N N . ASP A 1 86 ? 2.745 -6.030 -19.455 1.00 88.31 86 ASP A N 1
ATOM 678 C CA . ASP A 1 86 ? 3.618 -7.048 -20.061 1.00 88.31 86 ASP A CA 1
ATOM 679 C C . ASP A 1 86 ? 5.082 -6.970 -19.585 1.00 88.31 86 ASP A C 1
ATOM 681 O O . ASP A 1 86 ? 6.000 -7.346 -20.312 1.00 88.31 86 ASP A O 1
ATOM 685 N N . VAL A 1 87 ? 5.324 -6.440 -18.383 1.00 88.94 87 VAL A N 1
ATOM 686 C CA . VAL A 1 87 ? 6.673 -6.351 -17.804 1.00 88.94 87 VAL A CA 1
ATOM 687 C C . VAL A 1 87 ? 7.124 -7.720 -17.307 1.00 88.94 87 VAL A C 1
ATOM 689 O O . VAL A 1 87 ? 6.399 -8.386 -16.566 1.00 88.94 87 VAL A O 1
ATOM 692 N N . VAL A 1 88 ? 8.327 -8.155 -17.687 1.00 89.25 88 VAL A N 1
ATOM 693 C CA . VAL A 1 88 ? 8.875 -9.448 -17.246 1.00 89.25 88 VAL A CA 1
ATOM 694 C C . VAL A 1 88 ? 10.046 -9.301 -16.285 1.00 89.25 88 VAL A C 1
ATOM 696 O O . VAL A 1 88 ? 10.267 -10.215 -15.482 1.00 89.25 88 VAL A O 1
ATOM 699 N N . CYS A 1 89 ? 10.738 -8.164 -16.313 1.00 86.81 89 CYS A N 1
ATOM 700 C CA . CYS A 1 89 ? 11.923 -7.910 -15.505 1.00 86.81 89 CYS A CA 1
ATOM 701 C C . CYS A 1 89 ? 11.570 -7.540 -14.061 1.00 86.81 89 CYS A C 1
ATOM 703 O O . CYS A 1 89 ? 10.547 -6.914 -13.786 1.00 86.81 89 CYS A O 1
ATOM 705 N N . GLU A 1 90 ? 12.435 -7.936 -13.128 1.00 84.19 90 GLU A N 1
ATOM 706 C CA . GLU A 1 90 ? 12.146 -7.905 -11.691 1.00 84.19 90 GLU A CA 1
ATOM 707 C C . GLU A 1 90 ? 11.880 -6.494 -11.149 1.00 84.19 90 GLU A C 1
ATOM 709 O O . GLU A 1 90 ? 10.861 -6.280 -10.497 1.00 84.19 90 GLU A O 1
ATOM 714 N N . ILE A 1 91 ? 12.733 -5.515 -11.475 1.00 82.50 91 ILE A N 1
ATOM 715 C CA . ILE A 1 91 ? 12.573 -4.137 -10.983 1.00 82.50 91 ILE A CA 1
ATOM 716 C C . ILE A 1 91 ? 11.295 -3.471 -11.532 1.00 82.50 91 ILE A C 1
ATOM 718 O O . ILE A 1 91 ? 10.485 -3.008 -10.726 1.00 82.50 91 ILE A O 1
ATOM 722 N N . PRO A 1 92 ? 11.020 -3.469 -12.855 1.00 84.12 92 PRO A N 1
ATOM 723 C CA . PRO A 1 92 ? 9.743 -2.974 -13.375 1.00 84.12 92 PRO A CA 1
ATOM 724 C C . PRO A 1 92 ? 8.517 -3.689 -12.790 1.00 84.12 92 PRO A C 1
ATOM 726 O O . PRO A 1 92 ? 7.521 -3.033 -12.488 1.00 84.12 92 PRO A O 1
ATOM 729 N N . LYS A 1 93 ? 8.584 -5.011 -12.574 1.00 87.94 93 LYS A N 1
ATOM 730 C CA . LYS A 1 93 ? 7.514 -5.767 -11.903 1.00 87.94 93 LYS A CA 1
ATOM 731 C C . LYS A 1 93 ? 7.287 -5.305 -10.468 1.00 87.94 93 LYS A C 1
ATOM 733 O O . LYS A 1 93 ? 6.141 -5.103 -10.078 1.00 87.94 93 LYS A O 1
ATOM 738 N N . MET A 1 94 ? 8.354 -5.110 -9.696 1.00 84.94 94 MET A N 1
ATOM 739 C CA . MET A 1 94 ? 8.281 -4.598 -8.326 1.00 84.94 94 MET A CA 1
ATOM 740 C C . MET A 1 94 ? 7.620 -3.214 -8.284 1.00 84.94 94 MET A C 1
ATOM 742 O O . MET A 1 94 ? 6.735 -2.974 -7.458 1.00 84.94 94 MET A O 1
ATOM 746 N N . VAL A 1 95 ? 7.995 -2.314 -9.199 1.00 83.62 95 VAL A N 1
ATOM 747 C CA . VAL A 1 95 ? 7.369 -0.987 -9.310 1.00 83.62 95 VAL A CA 1
ATOM 748 C C . VAL A 1 95 ? 5.890 -1.114 -9.660 1.00 83.62 95 VAL A C 1
ATOM 750 O O . VAL A 1 95 ? 5.057 -0.533 -8.969 1.00 83.62 95 VAL A O 1
ATOM 753 N N . LEU A 1 96 ? 5.539 -1.912 -10.672 1.00 86.06 96 LEU A N 1
ATOM 754 C CA . LEU A 1 96 ? 4.146 -2.113 -11.071 1.00 86.06 96 LEU A CA 1
ATOM 755 C C . LEU A 1 96 ? 3.298 -2.678 -9.922 1.00 86.06 96 LEU A C 1
ATOM 757 O O . LEU A 1 96 ? 2.243 -2.128 -9.609 1.00 86.06 96 LEU A O 1
ATOM 761 N N . TYR A 1 97 ? 3.804 -3.713 -9.249 1.00 87.50 97 TYR A N 1
ATOM 762 C CA . TYR A 1 97 ? 3.189 -4.312 -8.066 1.00 87.50 97 TYR A CA 1
ATOM 763 C C . TYR A 1 97 ? 2.919 -3.270 -6.973 1.00 87.50 97 TYR A C 1
ATOM 765 O O . TYR A 1 97 ? 1.840 -3.245 -6.378 1.00 87.50 97 TYR A O 1
ATOM 773 N N . SER A 1 98 ? 3.884 -2.385 -6.726 1.00 83.88 98 SER A N 1
ATOM 774 C CA . SER A 1 98 ? 3.777 -1.336 -5.709 1.00 83.88 98 SER A CA 1
ATOM 775 C C . SER A 1 98 ? 2.725 -0.295 -6.064 1.00 83.88 98 SER A C 1
ATOM 777 O O . SER A 1 98 ? 1.960 0.119 -5.197 1.00 83.88 98 SER A O 1
ATOM 779 N N . LEU A 1 99 ? 2.661 0.103 -7.337 1.00 86.19 99 LEU A N 1
ATOM 780 C CA . LEU A 1 99 ? 1.672 1.056 -7.834 1.00 86.19 99 LEU A CA 1
ATOM 781 C C . LEU A 1 99 ? 0.252 0.487 -7.761 1.00 86.19 99 LEU A C 1
ATOM 783 O O . LEU A 1 99 ? -0.661 1.188 -7.330 1.00 86.19 99 LEU A O 1
ATOM 787 N N . ASP A 1 100 ? 0.065 -0.780 -8.136 1.00 87.00 100 ASP A N 1
ATOM 788 C CA . ASP A 1 100 ? -1.241 -1.441 -8.050 1.00 87.00 100 ASP A CA 1
ATOM 789 C C . ASP A 1 100 ? -1.687 -1.633 -6.599 1.00 87.00 100 ASP A C 1
ATOM 791 O O . ASP A 1 100 ? -2.840 -1.366 -6.256 1.00 87.00 100 ASP A O 1
ATOM 795 N N . SER A 1 101 ? -0.757 -2.032 -5.730 1.00 86.56 101 SER A N 1
ATOM 796 C CA . SER A 1 101 ? -1.038 -2.182 -4.304 1.00 86.56 101 SER A CA 1
ATOM 797 C C . SER A 1 101 ? -1.394 -0.839 -3.670 1.00 86.56 101 SER A C 1
ATOM 799 O O . SER A 1 101 ? -2.375 -0.751 -2.935 1.00 86.56 101 SER A O 1
ATOM 801 N N . ALA A 1 102 ? -0.649 0.225 -3.989 1.00 84.00 102 ALA A N 1
ATOM 802 C CA . ALA A 1 102 ? -0.947 1.574 -3.520 1.00 84.00 102 ALA A CA 1
ATOM 803 C C . ALA A 1 102 ? -2.319 2.058 -4.012 1.00 84.00 102 ALA A C 1
ATOM 805 O O . ALA A 1 102 ? -3.062 2.648 -3.231 1.00 84.00 102 ALA A O 1
ATOM 806 N N . ASP A 1 103 ? -2.698 1.772 -5.266 1.00 86.44 103 ASP A N 1
ATOM 807 C CA . ASP A 1 103 ? -4.042 2.086 -5.765 1.00 86.44 103 ASP A CA 1
ATOM 808 C C . ASP A 1 103 ? -5.129 1.357 -4.964 1.00 86.44 103 ASP A C 1
ATOM 810 O O . ASP A 1 103 ? -6.103 1.976 -4.532 1.00 86.44 103 ASP A O 1
ATOM 814 N N . TYR A 1 104 ? -4.952 0.056 -4.726 1.00 89.62 104 TYR A N 1
ATOM 815 C CA . TYR A 1 104 ? -5.887 -0.745 -3.940 1.00 89.62 104 TYR A CA 1
ATOM 816 C C . TYR A 1 104 ? -6.042 -0.216 -2.508 1.00 89.62 104 TYR A C 1
ATOM 818 O O . TYR A 1 104 ? -7.154 0.117 -2.090 1.00 89.62 104 TYR A O 1
ATOM 826 N N . ILE A 1 105 ? -4.924 -0.078 -1.788 1.00 88.81 105 ILE A N 1
ATOM 827 C CA . ILE A 1 105 ? -4.869 0.442 -0.414 1.00 88.81 105 ILE A CA 1
ATOM 828 C C . ILE A 1 105 ? -5.503 1.832 -0.366 1.00 88.81 105 ILE A C 1
ATOM 830 O O . ILE A 1 105 ? -6.374 2.103 0.459 1.00 88.81 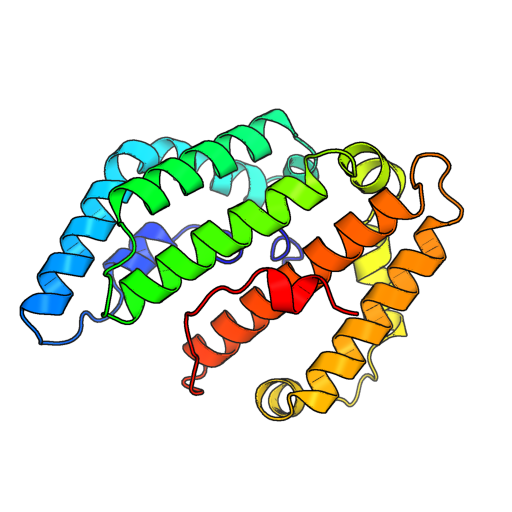105 ILE A O 1
ATOM 834 N N . GLY A 1 106 ? -5.108 2.706 -1.291 1.00 86.38 106 GLY A N 1
ATOM 835 C CA . GLY A 1 106 ? -5.559 4.084 -1.338 1.00 86.38 106 GLY A CA 1
ATOM 836 C C . GLY A 1 106 ? -7.060 4.216 -1.572 1.00 86.38 106 GLY A C 1
ATOM 837 O O . GLY A 1 106 ? -7.707 5.013 -0.904 1.00 86.38 106 GLY A O 1
ATOM 838 N N . ARG A 1 107 ? -7.653 3.409 -2.461 1.00 89.31 107 ARG A N 1
ATOM 839 C CA . ARG A 1 107 ? -9.114 3.412 -2.674 1.00 89.31 107 ARG A CA 1
ATOM 840 C C . ARG A 1 107 ? -9.891 2.980 -1.438 1.00 89.31 107 ARG A C 1
ATOM 842 O O . ARG A 1 107 ? -10.982 3.491 -1.210 1.00 89.31 107 ARG A O 1
ATOM 849 N N . LYS A 1 108 ? -9.347 2.041 -0.667 1.00 91.38 108 LYS A N 1
ATOM 850 C CA . LYS A 1 108 ? -9.963 1.561 0.571 1.00 91.38 108 LYS A CA 1
ATOM 851 C C . LYS A 1 108 ? -9.855 2.596 1.682 1.00 91.38 108 LYS A C 1
ATOM 853 O O . LYS A 1 108 ? -10.849 2.918 2.321 1.00 91.38 108 LYS A O 1
ATOM 858 N N . LEU A 1 109 ? -8.670 3.171 1.857 1.00 89.31 109 LEU A N 1
ATOM 859 C CA . LEU A 1 109 ? -8.397 4.112 2.934 1.00 89.31 109 LEU A CA 1
ATOM 860 C C . LEU A 1 109 ? -8.983 5.508 2.688 1.00 89.31 109 LEU A C 1
ATOM 862 O O . LEU A 1 109 ? -9.620 6.074 3.569 1.00 89.31 109 LEU A O 1
ATOM 866 N N . TYR A 1 110 ? -8.768 6.062 1.493 1.00 87.25 110 TYR A N 1
ATOM 867 C CA . TYR A 1 110 ? -9.164 7.425 1.114 1.00 87.25 110 TYR A CA 1
ATOM 868 C C . TYR A 1 110 ? -10.523 7.495 0.409 1.00 87.25 110 TYR A C 1
ATOM 870 O O . TYR A 1 110 ? -10.933 8.567 -0.036 1.00 87.25 110 TYR A O 1
ATOM 878 N N . GLY A 1 111 ? -11.211 6.358 0.292 1.00 89.31 111 GLY A N 1
ATOM 879 C CA . GLY A 1 111 ? -12.604 6.277 -0.131 1.00 89.31 111 GLY A CA 1
ATOM 880 C C . GLY A 1 111 ? -13.560 6.431 1.052 1.00 89.31 111 GLY A C 1
ATOM 881 O O . GLY A 1 111 ? -13.382 7.280 1.926 1.00 89.31 111 GLY A O 1
ATOM 882 N N . ASP A 1 112 ? -14.571 5.566 1.105 1.00 92.12 112 ASP A N 1
ATOM 883 C CA . ASP A 1 112 ? -15.659 5.653 2.086 1.00 92.12 112 ASP A CA 1
ATOM 884 C C . ASP A 1 112 ? -15.199 5.502 3.542 1.00 92.12 112 ASP A C 1
ATOM 886 O O . ASP A 1 112 ? -15.882 5.978 4.456 1.00 92.12 112 ASP A O 1
ATOM 890 N N . ALA A 1 113 ? -14.052 4.860 3.773 1.00 94.69 113 ALA A N 1
ATOM 891 C CA . ALA A 1 113 ? -13.501 4.638 5.103 1.00 94.69 113 ALA A CA 1
ATOM 892 C C . ALA A 1 113 ? -12.671 5.810 5.648 1.00 94.69 113 ALA A C 1
ATOM 894 O O . ALA A 1 113 ? -12.314 5.786 6.825 1.00 94.69 113 ALA A O 1
ATOM 895 N N . PHE A 1 114 ? -12.418 6.859 4.860 1.00 93.56 114 PHE A N 1
ATOM 896 C CA . PHE A 1 114 ? -11.502 7.940 5.241 1.00 93.56 114 PHE A CA 1
ATOM 897 C C . PHE A 1 114 ? -11.871 8.631 6.561 1.00 93.56 114 PHE A C 1
ATOM 899 O O . PHE A 1 114 ? -11.017 8.866 7.413 1.00 93.56 114 PHE A O 1
ATOM 906 N N . HIS A 1 115 ? -13.156 8.913 6.784 1.00 94.44 115 HIS A N 1
ATOM 907 C CA . HIS A 1 115 ? -13.584 9.531 8.041 1.00 94.44 115 HIS A CA 1
ATOM 908 C C . HIS A 1 115 ? -13.391 8.608 9.248 1.00 94.44 115 HIS A C 1
ATOM 910 O O . HIS A 1 115 ? -12.969 9.083 10.297 1.00 94.44 115 HIS A O 1
ATOM 916 N N . CYS A 1 116 ? -13.637 7.303 9.090 1.00 95.31 116 CYS A N 1
ATOM 917 C CA . CYS A 1 116 ? -13.307 6.321 10.125 1.00 95.31 116 CYS A CA 1
ATOM 918 C C . CYS A 1 116 ? -11.795 6.302 10.374 1.00 95.31 116 CYS A C 1
ATOM 920 O O . CYS A 1 116 ? -11.361 6.370 11.518 1.00 95.31 116 CYS A O 1
ATOM 922 N N . PHE A 1 117 ? -10.992 6.302 9.306 1.00 91.88 117 PHE A N 1
ATOM 923 C CA . PHE A 1 117 ? -9.537 6.271 9.393 1.00 91.88 117 PHE A CA 1
ATOM 924 C C . PHE A 1 117 ? -8.970 7.410 10.253 1.00 91.88 117 PHE A C 1
ATOM 926 O O . PHE A 1 117 ? -8.174 7.153 11.165 1.00 91.88 117 PHE A O 1
ATOM 933 N N . VAL A 1 118 ? -9.420 8.640 9.982 1.00 91.81 118 VAL A N 1
ATOM 934 C CA . VAL A 1 118 ? -9.009 9.863 10.686 1.00 91.81 118 VAL A CA 1
ATOM 935 C C . VAL A 1 118 ? -9.542 9.885 12.117 1.00 91.81 118 VAL A C 1
ATOM 937 O O . VAL A 1 118 ? -8.764 10.013 13.061 1.00 91.81 118 VAL A O 1
ATOM 940 N N . ASN A 1 119 ? -10.856 9.744 12.299 1.00 93.94 119 ASN A N 1
ATOM 941 C CA . ASN A 1 119 ? -11.491 9.938 13.604 1.00 93.94 119 ASN A CA 1
ATOM 942 C C . ASN A 1 119 ? -11.112 8.835 14.594 1.00 93.94 119 ASN A C 1
ATOM 944 O O . ASN A 1 119 ? -10.860 9.117 15.763 1.00 93.94 119 ASN A O 1
ATOM 948 N N . ALA A 1 120 ? -10.970 7.597 14.113 1.00 92.50 120 ALA A N 1
ATOM 949 C CA . ALA A 1 120 ? -10.484 6.494 14.930 1.00 92.50 120 ALA A CA 1
ATOM 950 C C . ALA A 1 120 ? -8.985 6.595 15.234 1.00 92.50 120 ALA A C 1
ATOM 952 O O . ALA A 1 120 ? -8.471 5.727 15.936 1.00 92.50 120 ALA A O 1
ATOM 953 N N . LYS A 1 121 ? -8.258 7.594 14.707 1.00 90.19 121 LYS A N 1
ATOM 954 C CA . LYS A 1 121 ? -6.804 7.738 14.894 1.00 90.19 121 LYS A CA 1
ATOM 955 C C . LYS A 1 121 ? -6.081 6.426 14.598 1.00 90.19 121 LYS A C 1
ATOM 957 O O . LYS A 1 121 ? -5.314 5.904 15.408 1.00 90.19 121 LYS A O 1
ATOM 962 N N . THR A 1 122 ? -6.388 5.848 13.441 1.00 88.06 122 THR A N 1
ATOM 963 C CA . THR A 1 122 ? -6.058 4.452 13.116 1.00 88.06 122 THR A CA 1
ATOM 964 C C . THR A 1 122 ? -4.576 4.121 13.306 1.00 88.06 122 THR A C 1
ATOM 966 O O . THR A 1 122 ? -4.253 3.045 13.806 1.00 88.06 122 THR A O 1
ATOM 969 N N . LEU A 1 123 ? -3.667 5.048 12.984 1.00 84.44 123 LEU A N 1
ATOM 970 C CA . LEU A 1 123 ? -2.226 4.855 13.190 1.00 84.44 123 LEU A CA 1
ATOM 971 C C . LEU A 1 123 ? -1.832 4.690 14.668 1.00 84.44 123 LEU A C 1
ATOM 973 O O . LEU A 1 123 ? -0.974 3.862 14.997 1.00 84.44 123 LEU A O 1
ATOM 977 N N . GLU A 1 124 ? -2.470 5.440 15.571 1.00 86.94 124 GLU A N 1
ATOM 978 C CA . GLU A 1 124 ? -2.252 5.312 17.017 1.00 86.94 124 GLU A CA 1
ATOM 979 C C . GLU A 1 124 ? -2.692 3.916 17.488 1.00 86.94 124 GLU A C 1
ATOM 981 O O . GLU A 1 124 ? -1.947 3.228 18.194 1.00 86.94 124 GLU A O 1
ATOM 986 N N . LYS A 1 125 ? -3.863 3.457 17.021 1.00 90.25 125 LYS A N 1
ATOM 987 C CA . LYS A 1 125 ? -4.406 2.126 17.339 1.00 90.25 125 LYS A CA 1
ATOM 988 C C . LYS A 1 125 ? -3.523 1.001 16.799 1.00 90.25 125 LYS A C 1
ATOM 990 O O . LYS A 1 125 ? -3.225 0.070 17.542 1.00 90.25 125 LYS A O 1
ATOM 995 N N . ILE A 1 126 ? -3.031 1.102 15.560 1.00 88.00 126 ILE A N 1
ATOM 996 C CA . ILE A 1 126 ? -2.084 0.128 14.980 1.00 88.00 126 ILE A CA 1
ATOM 997 C C . ILE A 1 126 ? -0.822 0.031 15.841 1.00 88.00 126 ILE A C 1
ATOM 999 O O . ILE A 1 126 ? -0.394 -1.069 16.188 1.00 88.00 126 ILE A O 1
ATOM 1003 N N . THR A 1 127 ? -0.244 1.169 16.237 1.00 85.12 127 THR A N 1
ATOM 1004 C CA . THR A 1 127 ? 0.962 1.197 17.080 1.00 85.12 127 THR A CA 1
ATOM 1005 C C . THR A 1 127 ? 0.723 0.509 18.419 1.00 85.12 127 THR A C 1
ATOM 1007 O O . THR A 1 127 ? 1.557 -0.272 18.885 1.00 85.12 127 THR A O 1
ATOM 1010 N N . HIS A 1 128 ? -0.421 0.789 19.040 1.00 88.25 128 HIS A N 1
ATOM 1011 C CA . HIS A 1 128 ? -0.810 0.160 20.291 1.00 88.25 128 HIS A CA 1
ATOM 1012 C C . HIS A 1 128 ? -1.001 -1.356 20.126 1.00 88.25 128 HIS A C 1
ATOM 1014 O O . HIS A 1 128 ? -0.360 -2.129 20.837 1.00 88.25 128 HIS A O 1
ATOM 1020 N N . CYS A 1 129 ? -1.806 -1.782 19.148 1.00 89.44 129 CYS A N 1
ATOM 1021 C CA . CYS A 1 129 ? -2.100 -3.189 18.872 1.00 89.44 129 CYS A CA 1
ATOM 1022 C C . CYS A 1 129 ? -0.866 -3.992 18.454 1.00 89.44 129 CYS A C 1
ATOM 1024 O O . CYS A 1 129 ? -0.762 -5.166 18.791 1.00 89.44 129 CYS A O 1
ATOM 1026 N N . HIS A 1 130 ? 0.102 -3.377 17.774 1.00 86.19 130 HIS A N 1
ATOM 1027 C CA . HIS A 1 130 ? 1.383 -4.015 17.491 1.00 86.19 130 HIS A CA 1
ATOM 1028 C C . HIS A 1 130 ? 2.161 -4.305 18.783 1.00 86.19 130 HIS A C 1
ATOM 1030 O O . HIS A 1 130 ? 2.673 -5.406 18.957 1.00 86.19 130 HIS A O 1
ATOM 1036 N N . ARG A 1 131 ? 2.236 -3.348 19.718 1.00 82.56 131 ARG A N 1
ATOM 1037 C CA . ARG A 1 131 ? 2.980 -3.515 20.983 1.00 82.56 131 ARG A CA 1
ATOM 1038 C C . ARG A 1 131 ? 2.356 -4.550 21.915 1.00 82.56 131 ARG A C 1
ATOM 1040 O O . ARG A 1 131 ? 3.084 -5.310 22.534 1.00 82.56 131 ARG A O 1
ATOM 1047 N N . THR A 1 132 ? 1.031 -4.577 22.023 1.00 82.19 132 THR A N 1
ATOM 1048 C CA . THR A 1 132 ? 0.311 -5.584 22.827 1.00 82.19 132 THR A CA 1
ATOM 1049 C C . THR A 1 132 ? 0.244 -6.930 22.117 1.00 82.19 132 THR A C 1
ATOM 1051 O O . THR A 1 132 ? 0.238 -7.986 22.740 1.00 82.19 132 THR A O 1
ATOM 1054 N N . SER A 1 133 ? 0.223 -6.855 20.790 1.00 77.69 133 SER A N 1
ATOM 1055 C CA . SER A 1 133 ? 0.349 -7.929 19.833 1.00 77.69 133 SER A CA 1
ATOM 1056 C C . SER A 1 133 ? 1.558 -8.826 20.087 1.00 77.69 133 SER A C 1
ATOM 1058 O O . SER A 1 133 ? 1.437 -10.049 20.100 1.00 77.69 133 SER A O 1
ATOM 1060 N N . THR A 1 134 ? 2.739 -8.196 20.036 1.00 68.88 134 THR A N 1
ATOM 1061 C CA . THR A 1 134 ? 4.010 -8.826 19.636 1.00 68.88 134 THR A CA 1
ATOM 1062 C C . THR A 1 134 ? 4.838 -9.211 20.858 1.00 68.88 134 THR A C 1
ATOM 1064 O O . THR A 1 134 ? 5.242 -8.315 21.598 1.00 68.88 134 THR A O 1
ATOM 1067 N N . PRO A 1 135 ? 5.132 -10.507 21.074 1.00 65.25 135 PRO A N 1
ATOM 1068 C CA . PRO A 1 135 ? 6.066 -10.931 22.111 1.00 65.25 135 PRO A CA 1
ATOM 1069 C C . PRO A 1 135 ? 7.455 -10.316 21.887 1.00 65.25 135 PRO A C 1
ATOM 1071 O O . PRO A 1 135 ? 7.972 -10.341 20.772 1.00 65.25 135 PRO A O 1
ATOM 1074 N N . GLU A 1 136 ? 8.103 -9.825 22.949 1.00 60.25 136 GLU A N 1
ATOM 1075 C CA . GLU A 1 136 ? 9.455 -9.233 22.875 1.00 60.25 136 GLU A CA 1
ATOM 1076 C C . GLU A 1 136 ? 10.539 -10.208 22.371 1.00 60.25 136 GLU A C 1
ATOM 1078 O O . GLU A 1 136 ? 11.609 -9.774 21.950 1.00 60.25 136 GLU A O 1
ATOM 1083 N N . SER A 1 137 ? 10.282 -11.520 22.404 1.00 58.69 137 SER A N 1
ATOM 1084 C CA . SER A 1 137 ? 11.236 -12.575 22.039 1.00 58.69 137 SER A CA 1
ATOM 1085 C C . SER A 1 137 ? 11.106 -13.097 20.603 1.00 58.69 137 SER A C 1
ATOM 1087 O O . SER A 1 137 ? 11.859 -13.998 20.221 1.00 58.69 137 SER A O 1
ATOM 1089 N N . GLU A 1 138 ? 10.173 -12.579 19.799 1.00 62.00 138 GLU A N 1
ATOM 1090 C CA . GLU A 1 138 ? 10.001 -13.049 18.422 1.00 62.00 138 GLU A CA 1
ATOM 1091 C C . GLU A 1 138 ? 11.161 -12.602 17.525 1.00 62.00 138 GLU A C 1
ATOM 1093 O O . GLU A 1 138 ? 11.469 -11.418 17.373 1.00 62.00 138 GLU A O 1
ATOM 1098 N N . GLN A 1 139 ? 11.808 -13.582 16.893 1.00 68.56 139 GLN A N 1
ATOM 1099 C CA . GLN A 1 139 ? 12.871 -13.325 15.933 1.00 68.56 139 GLN A CA 1
ATOM 1100 C C . GLN A 1 139 ? 12.245 -12.859 14.622 1.00 68.56 139 GLN A C 1
ATOM 1102 O O . GLN A 1 139 ? 11.551 -13.618 13.951 1.00 68.56 139 GLN A O 1
ATOM 1107 N N . PHE A 1 140 ? 12.535 -11.620 14.236 1.00 74.19 140 PHE A N 1
ATOM 1108 C CA . PHE A 1 140 ? 12.109 -11.018 12.971 1.00 74.19 140 PHE A CA 1
ATOM 1109 C C . PHE A 1 140 ? 12.340 -11.931 11.746 1.00 74.19 140 PHE A C 1
ATOM 1111 O O . PHE A 1 140 ? 11.499 -11.986 10.856 1.00 74.19 140 PHE A O 1
ATOM 1118 N N . GLU A 1 141 ? 13.423 -12.716 11.727 1.00 78.62 141 GLU A N 1
ATOM 1119 C CA . GLU A 1 141 ? 13.724 -13.685 10.656 1.00 78.62 141 GLU A CA 1
ATOM 1120 C C . GLU A 1 141 ? 12.675 -14.809 10.519 1.00 78.62 141 GLU A C 1
ATOM 1122 O O . GLU A 1 141 ? 12.429 -15.296 9.414 1.00 78.62 141 GLU A O 1
ATOM 1127 N N . ALA A 1 142 ? 11.994 -15.195 11.603 1.00 83.38 142 ALA A N 1
ATOM 1128 C CA . ALA A 1 142 ? 10.919 -16.187 11.541 1.00 83.38 142 ALA A CA 1
ATOM 1129 C C . ALA A 1 142 ? 9.709 -15.653 10.755 1.00 83.38 142 ALA A C 1
ATOM 1131 O O . ALA A 1 142 ? 9.142 -16.373 9.943 1.00 83.38 142 ALA A O 1
ATOM 1132 N N . LEU A 1 143 ? 9.369 -14.364 10.896 1.00 82.00 143 LEU A N 1
ATOM 1133 C CA . LEU A 1 143 ? 8.297 -13.724 10.112 1.00 82.00 143 LEU A CA 1
ATOM 1134 C C . LEU A 1 143 ? 8.635 -13.646 8.612 1.00 82.00 143 LEU A C 1
ATOM 1136 O O . LEU A 1 143 ? 7.747 -13.600 7.757 1.00 82.00 143 LEU A O 1
ATOM 1140 N N . MET A 1 144 ? 9.926 -13.637 8.275 1.00 81.00 144 MET A N 1
ATOM 1141 C CA . MET A 1 144 ? 10.389 -13.596 6.887 1.00 81.00 144 MET A CA 1
ATOM 1142 C C . MET A 1 144 ? 10.239 -14.941 6.176 1.00 81.00 144 MET A C 1
ATOM 1144 O O . MET A 1 144 ? 10.101 -14.948 4.955 1.00 81.00 144 MET A O 1
ATOM 1148 N N . THR A 1 145 ? 10.246 -16.049 6.920 1.00 84.50 145 THR A N 1
ATOM 1149 C CA . THR A 1 145 ? 10.315 -17.416 6.377 1.00 84.50 145 THR A CA 1
ATOM 1150 C C . THR A 1 145 ? 9.069 -18.257 6.655 1.00 84.50 145 THR A C 1
ATOM 1152 O O . THR A 1 145 ? 8.765 -19.154 5.871 1.00 84.50 145 THR A O 1
ATOM 1155 N N . ASP A 1 146 ? 8.317 -17.955 7.715 1.00 88.00 146 ASP A N 1
ATOM 1156 C CA . ASP A 1 146 ? 7.072 -18.634 8.076 1.00 88.00 146 ASP A CA 1
ATOM 1157 C C . ASP A 1 146 ? 5.852 -17.760 7.734 1.00 88.00 146 ASP A C 1
ATOM 1159 O O . ASP A 1 146 ? 5.473 -16.835 8.460 1.00 88.00 146 ASP A O 1
ATOM 1163 N N . ASP A 1 147 ? 5.211 -18.077 6.607 1.00 85.88 147 ASP A N 1
ATOM 1164 C CA . ASP A 1 147 ? 4.005 -17.386 6.141 1.00 85.88 147 ASP A CA 1
ATOM 1165 C C . ASP A 1 147 ? 2.808 -17.554 7.088 1.00 85.88 147 ASP A C 1
ATOM 1167 O O . ASP A 1 147 ? 1.960 -16.662 7.152 1.00 85.88 147 ASP A O 1
ATOM 1171 N N . ASN A 1 148 ? 2.708 -18.666 7.822 1.00 89.25 148 ASN A N 1
ATOM 1172 C CA . ASN A 1 148 ? 1.609 -18.882 8.764 1.00 89.25 148 ASN A CA 1
ATOM 1173 C C . ASN A 1 148 ? 1.797 -18.022 10.007 1.00 89.25 148 ASN A C 1
ATOM 1175 O O . ASN A 1 148 ? 0.847 -17.375 10.451 1.00 89.25 148 ASN A O 1
ATOM 1179 N N . LEU A 1 149 ? 3.023 -17.972 10.533 1.00 87.88 149 LEU A N 1
ATOM 1180 C CA . LEU A 1 149 ? 3.370 -17.080 11.633 1.00 87.88 149 LEU A CA 1
ATOM 1181 C C . LEU A 1 149 ? 3.075 -15.627 11.249 1.00 87.88 149 LEU A C 1
ATOM 1183 O O . LEU A 1 149 ? 2.362 -14.938 11.976 1.00 87.88 149 LEU A O 1
ATOM 1187 N N . TYR A 1 150 ? 3.542 -15.192 10.076 1.00 86.50 150 TYR A N 1
ATOM 1188 C CA . TYR A 1 150 ? 3.274 -13.852 9.560 1.00 86.50 150 TYR A CA 1
ATOM 1189 C C . TYR A 1 150 ? 1.769 -13.560 9.417 1.00 86.50 150 TYR A C 1
ATOM 1191 O O . TYR A 1 150 ? 1.293 -12.539 9.913 1.00 86.50 150 TYR A O 1
ATOM 1199 N N . LYS A 1 151 ? 0.988 -14.454 8.797 1.00 88.31 151 LYS A N 1
ATOM 1200 C CA . LYS A 1 151 ? -0.464 -14.259 8.633 1.00 88.31 151 LYS A CA 1
ATOM 1201 C C . LYS A 1 151 ? -1.189 -14.175 9.973 1.00 88.31 151 LYS A C 1
ATOM 1203 O O . LYS A 1 151 ? -1.999 -13.271 10.162 1.00 88.31 151 LYS A O 1
ATOM 1208 N N . ASN A 1 152 ? -0.878 -15.070 10.909 1.00 88.56 152 ASN A N 1
ATOM 1209 C CA . ASN A 1 152 ? -1.484 -15.070 12.241 1.00 88.56 152 ASN A CA 1
ATOM 1210 C C . ASN A 1 152 ? -1.147 -13.784 13.007 1.00 88.56 152 ASN A C 1
ATOM 1212 O O . ASN A 1 152 ? -2.021 -13.197 13.646 1.00 88.56 152 ASN A O 1
ATOM 1216 N N . ARG A 1 153 ? 0.099 -13.313 12.891 1.00 85.25 153 ARG A N 1
ATOM 1217 C CA . ARG A 1 153 ? 0.584 -12.059 13.475 1.00 85.25 153 ARG A CA 1
ATOM 1218 C C . ARG A 1 153 ? -0.189 -10.856 12.938 1.00 85.25 153 ARG A C 1
ATOM 1220 O O . ARG A 1 153 ? -0.747 -10.077 13.709 1.00 85.25 153 ARG A O 1
ATOM 1227 N N . THR A 1 154 ? -0.239 -10.728 11.616 1.00 88.06 154 THR A N 1
ATOM 1228 C CA . THR A 1 154 ? -0.943 -9.650 10.918 1.00 88.06 154 THR A CA 1
ATOM 1229 C C . THR A 1 154 ? -2.426 -9.662 11.273 1.00 88.06 154 THR A C 1
ATOM 1231 O O . THR A 1 154 ? -2.972 -8.625 11.650 1.00 88.06 154 THR A O 1
ATOM 1234 N N . LYS A 1 155 ? -3.059 -10.843 11.266 1.00 90.25 155 LYS A N 1
ATOM 1235 C CA . LYS A 1 155 ? -4.456 -11.010 11.674 1.00 90.25 155 LYS A CA 1
ATOM 1236 C C . LYS A 1 155 ? -4.689 -10.516 13.103 1.00 90.25 155 LYS A C 1
ATOM 1238 O O . LYS A 1 155 ? -5.590 -9.715 13.313 1.00 90.25 155 LYS A O 1
ATOM 1243 N N . ALA A 1 156 ? -3.868 -10.934 14.068 1.00 90.50 156 ALA A N 1
ATOM 1244 C CA . ALA A 1 156 ? -4.025 -10.536 15.468 1.00 90.50 156 ALA A CA 1
ATOM 1245 C C . ALA A 1 156 ? -3.948 -9.010 15.661 1.00 90.50 156 ALA A C 1
ATOM 1247 O O . ALA A 1 156 ? -4.753 -8.434 16.395 1.00 90.50 156 ALA A O 1
ATOM 1248 N N . ILE A 1 157 ? -3.023 -8.344 14.961 1.00 90.38 157 ILE A N 1
ATOM 1249 C CA . ILE A 1 157 ? -2.892 -6.881 15.005 1.00 90.38 157 ILE A CA 1
ATOM 1250 C C . ILE A 1 157 ? -4.154 -6.215 14.450 1.00 90.38 157 ILE A C 1
ATOM 1252 O O . ILE A 1 157 ? -4.714 -5.336 15.106 1.00 90.38 157 ILE A O 1
ATOM 1256 N N . PHE A 1 158 ? -4.620 -6.620 13.266 1.00 91.19 158 PHE A N 1
ATOM 1257 C CA . PHE A 1 158 ? -5.765 -5.965 12.631 1.00 91.19 158 PHE A CA 1
ATOM 1258 C C . PHE A 1 158 ? -7.109 -6.327 13.269 1.00 91.19 158 PHE A C 1
ATOM 1260 O O . PHE A 1 158 ? -7.995 -5.477 13.300 1.00 91.19 158 PHE A O 1
ATOM 1267 N N . ASP A 1 159 ? -7.245 -7.511 13.871 1.00 92.75 159 ASP A N 1
ATOM 1268 C CA . ASP A 1 159 ? -8.389 -7.856 14.721 1.00 92.75 159 ASP A CA 1
ATOM 1269 C C . ASP A 1 159 ? -8.452 -6.927 15.949 1.00 92.75 159 ASP A C 1
ATOM 1271 O O . ASP A 1 159 ? -9.517 -6.405 16.282 1.00 92.75 159 ASP A O 1
ATOM 1275 N N . CYS A 1 160 ? -7.308 -6.664 16.596 1.00 93.94 160 CYS A N 1
ATOM 1276 C CA . CYS A 1 160 ? -7.215 -5.710 17.705 1.00 93.94 160 CYS A CA 1
ATOM 1277 C C . CYS A 1 160 ? -7.605 -4.290 17.267 1.00 93.94 160 CYS A C 1
ATOM 1279 O O . CYS A 1 160 ? -8.396 -3.630 17.944 1.00 93.94 160 CYS A O 1
ATOM 1281 N N . VAL A 1 161 ? -7.101 -3.825 16.118 1.00 93.25 161 VAL A N 1
ATOM 1282 C CA . VAL A 1 161 ? -7.424 -2.490 15.587 1.00 93.25 161 VAL A CA 1
ATOM 1283 C C . VAL A 1 161 ? -8.915 -2.377 15.277 1.00 93.25 161 VAL A C 1
ATOM 1285 O O . VAL A 1 161 ? -9.550 -1.420 15.716 1.00 93.25 161 VAL A O 1
ATOM 1288 N N . ALA A 1 162 ? -9.483 -3.370 14.588 1.00 94.25 162 ALA A N 1
ATOM 1289 C CA . ALA A 1 162 ? -10.906 -3.419 14.271 1.00 94.25 162 ALA A CA 1
ATOM 1290 C C . ALA A 1 162 ? -11.765 -3.402 15.542 1.00 94.25 162 ALA A C 1
ATOM 1292 O O . ALA A 1 162 ? -12.740 -2.655 15.612 1.00 94.25 162 ALA A O 1
ATOM 1293 N N . HIS A 1 163 ? -11.370 -4.153 16.577 1.00 94.25 163 HIS A N 1
ATOM 1294 C CA . HIS A 1 163 ? -12.077 -4.151 17.854 1.00 94.25 163 HIS A CA 1
ATOM 1295 C C . HIS A 1 163 ? -12.131 -2.750 18.475 1.00 94.25 163 HIS A C 1
ATOM 1297 O O . HIS A 1 163 ? -13.192 -2.285 18.884 1.00 94.25 163 HIS A O 1
ATOM 1303 N N . GLN A 1 164 ? -11.003 -2.040 18.461 1.00 94.44 164 GLN A N 1
ATOM 1304 C CA . GLN A 1 164 ? -10.913 -0.673 18.969 1.00 94.44 164 GLN A CA 1
ATOM 1305 C C . GLN A 1 164 ? -11.638 0.371 18.103 1.00 94.44 164 GLN A C 1
ATOM 1307 O O . GLN A 1 164 ? -11.774 1.515 18.538 1.00 94.44 164 GLN A O 1
ATOM 1312 N N . MET A 1 165 ? -12.049 0.033 16.878 1.00 94.88 165 MET A N 1
ATOM 1313 C CA . MET A 1 165 ? -12.790 0.929 15.982 1.00 94.88 165 MET A CA 1
ATOM 1314 C C . MET A 1 165 ? -14.306 0.850 16.172 1.00 94.88 165 MET A C 1
ATOM 1316 O O . MET A 1 165 ? -14.992 1.790 15.790 1.00 94.88 165 MET A O 1
ATOM 1320 N N . TYR A 1 166 ? -14.844 -0.213 16.781 1.00 92.69 166 TYR A N 1
ATOM 1321 C CA . TYR A 1 166 ? -16.295 -0.335 17.000 1.00 92.69 166 TYR A CA 1
ATOM 1322 C C . TYR A 1 166 ? -16.876 0.749 17.915 1.00 92.69 166 TYR A C 1
ATOM 1324 O O . TYR A 1 166 ? -18.073 1.019 17.865 1.00 92.69 166 TYR A O 1
ATOM 1332 N N . GLU A 1 167 ? -16.038 1.369 18.743 1.00 89.75 167 GLU A N 1
ATOM 1333 C CA . GLU A 1 167 ? -16.430 2.461 19.638 1.00 89.75 167 GLU A CA 1
ATOM 1334 C C . GLU A 1 167 ? -16.536 3.815 18.916 1.00 89.75 167 GLU A C 1
ATOM 1336 O O . GLU A 1 167 ? -17.084 4.765 19.470 1.00 89.75 167 GLU A O 1
ATOM 1341 N N . GLU A 1 168 ? -16.025 3.919 17.685 1.00 95.38 168 GLU A N 1
ATOM 1342 C CA . GLU A 1 168 ? -15.957 5.166 16.929 1.00 95.38 168 GLU A CA 1
ATOM 1343 C C . GLU A 1 168 ? -17.196 5.328 16.022 1.00 95.38 168 GLU A C 1
ATOM 1345 O O . GLU A 1 168 ? -17.370 4.555 15.076 1.00 95.38 168 GLU A O 1
ATOM 1350 N N . PRO A 1 169 ? -18.051 6.352 16.229 1.00 94.44 169 PRO A N 1
ATOM 1351 C CA . PRO A 1 169 ? -19.301 6.511 15.475 1.00 94.44 169 PRO A CA 1
ATOM 1352 C C . PRO A 1 169 ? -19.125 6.614 13.956 1.00 94.44 169 PRO A C 1
ATOM 1354 O O . PRO A 1 169 ? -20.025 6.270 13.189 1.00 94.44 169 PRO A O 1
ATOM 1357 N N . SER A 1 170 ? -17.974 7.107 13.497 1.00 94.94 170 SER A N 1
ATOM 1358 C CA . SER A 1 170 ? -17.673 7.206 12.068 1.00 94.94 170 SER A CA 1
ATOM 1359 C C . SER A 1 170 ? -17.288 5.867 11.414 1.00 94.94 170 SER A C 1
ATOM 1361 O O . SER A 1 170 ? -17.265 5.779 10.180 1.00 94.94 170 SER A O 1
ATOM 1363 N N . CYS A 1 171 ? -17.062 4.813 12.200 1.00 96.69 171 CYS A N 1
ATOM 1364 C CA . CYS A 1 171 ? -16.633 3.490 11.759 1.00 96.69 171 CYS A CA 1
ATOM 1365 C C . CYS A 1 171 ? -17.799 2.495 11.671 1.00 96.69 171 CYS A C 1
ATOM 1367 O O . CYS A 1 171 ? -18.105 1.760 12.604 1.00 96.69 171 CYS A O 1
ATOM 1369 N N . THR A 1 172 ? -18.443 2.424 10.503 1.00 96.56 172 THR A N 1
ATOM 1370 C CA . THR A 1 172 ? -19.370 1.323 10.195 1.00 96.56 172 THR A CA 1
ATOM 1371 C C . THR A 1 172 ? -18.598 0.029 9.931 1.00 96.56 172 THR A C 1
ATOM 1373 O O . THR A 1 172 ? -17.426 0.077 9.561 1.00 96.56 172 THR A O 1
ATOM 1376 N N . ILE A 1 173 ? -19.265 -1.129 10.033 1.00 95.06 173 ILE A N 1
ATOM 1377 C CA . ILE A 1 173 ? -18.651 -2.441 9.746 1.00 95.06 173 ILE A CA 1
ATOM 1378 C C . ILE A 1 173 ? -17.940 -2.433 8.385 1.00 95.06 173 ILE A C 1
ATOM 1380 O O . ILE A 1 173 ? -16.777 -2.809 8.302 1.00 95.06 173 ILE A O 1
ATOM 1384 N N . ASN A 1 174 ? -18.591 -1.921 7.336 1.00 95.31 174 ASN A N 1
ATOM 1385 C CA . ASN A 1 174 ? -17.998 -1.871 5.996 1.00 95.31 174 ASN A CA 1
ATOM 1386 C C . ASN A 1 174 ? -16.727 -1.009 5.946 1.00 95.31 174 ASN A C 1
ATOM 1388 O O . ASN A 1 174 ? -15.756 -1.390 5.303 1.00 95.31 174 ASN A O 1
ATOM 1392 N N . ARG A 1 175 ? -16.703 0.126 6.659 1.00 96.00 175 ARG A N 1
ATOM 1393 C CA . ARG A 1 175 ? -15.514 0.988 6.735 1.00 96.00 175 ARG A CA 1
ATOM 1394 C C . ARG A 1 175 ? -14.377 0.308 7.490 1.00 96.00 175 ARG A C 1
ATOM 1396 O O . ARG A 1 175 ? -13.234 0.408 7.066 1.00 96.00 175 ARG A O 1
ATOM 1403 N N . ILE A 1 176 ? -14.686 -0.403 8.574 1.00 95.81 176 ILE A N 1
ATOM 1404 C CA . ILE A 1 176 ? -13.696 -1.185 9.328 1.00 95.81 176 ILE A CA 1
ATOM 1405 C C . ILE A 1 176 ? -13.105 -2.283 8.437 1.00 95.81 176 ILE A C 1
ATOM 1407 O O . ILE A 1 176 ? -11.888 -2.432 8.393 1.00 95.81 176 ILE A O 1
ATOM 1411 N N . VAL A 1 177 ? -13.943 -3.000 7.683 1.00 94.25 177 VAL A N 1
ATOM 1412 C CA . VAL A 1 177 ? -13.503 -4.024 6.720 1.00 94.25 177 VAL A CA 1
ATOM 1413 C C . VAL A 1 177 ? -12.599 -3.421 5.642 1.00 94.25 177 VAL A C 1
ATOM 1415 O O . VAL A 1 177 ? -11.541 -3.974 5.350 1.00 94.25 177 VAL A O 1
ATOM 1418 N N . ASP A 1 178 ? -12.945 -2.256 5.090 1.00 93.94 178 ASP A N 1
ATOM 1419 C CA . ASP A 1 178 ? -12.088 -1.581 4.111 1.00 93.94 178 ASP A CA 1
ATOM 1420 C C . ASP A 1 178 ? -10.717 -1.202 4.701 1.00 93.94 178 ASP A C 1
ATOM 1422 O O . ASP A 1 178 ? -9.692 -1.434 4.055 1.00 93.94 178 ASP A O 1
ATOM 1426 N N . LEU A 1 179 ? -10.666 -0.684 5.936 1.00 92.94 179 LEU A N 1
ATOM 1427 C CA . LEU A 1 179 ? -9.397 -0.385 6.616 1.00 92.94 179 LEU A CA 1
ATOM 1428 C C . LEU A 1 179 ? -8.603 -1.644 6.964 1.00 92.94 179 LEU A C 1
ATOM 1430 O O . LEU A 1 179 ? -7.377 -1.629 6.870 1.00 92.94 179 LEU A O 1
ATOM 1434 N N . TYR A 1 180 ? -9.281 -2.733 7.321 1.00 92.56 180 TYR A N 1
ATOM 1435 C CA . TYR A 1 180 ? -8.657 -4.032 7.546 1.00 92.56 180 TYR A CA 1
ATOM 1436 C C . TYR A 1 180 ? -7.971 -4.525 6.268 1.00 92.56 180 TYR A C 1
ATOM 1438 O O . TYR A 1 180 ? -6.778 -4.828 6.276 1.00 92.56 180 TYR A O 1
ATOM 1446 N N . HIS A 1 181 ? -8.689 -4.529 5.142 1.00 91.12 181 HIS A N 1
ATOM 1447 C CA . HIS A 1 181 ? -8.143 -4.931 3.847 1.00 91.12 181 HIS A CA 1
ATOM 1448 C C . HIS A 1 181 ? -6.976 -4.042 3.410 1.00 91.12 181 HIS A C 1
ATOM 1450 O O . HIS A 1 181 ? -5.967 -4.553 2.921 1.00 91.12 181 HIS A O 1
ATOM 1456 N N . ALA A 1 182 ? -7.092 -2.725 3.608 1.00 90.31 182 ALA A N 1
ATOM 1457 C CA . ALA A 1 182 ? -6.009 -1.785 3.339 1.00 90.31 182 ALA A CA 1
ATOM 1458 C C . ALA A 1 182 ? -4.774 -2.107 4.191 1.00 90.31 182 ALA A C 1
ATOM 1460 O O . ALA A 1 182 ? -3.676 -2.228 3.661 1.00 90.31 182 ALA A O 1
ATOM 1461 N N . GLY A 1 183 ? -4.956 -2.311 5.496 1.00 88.69 183 GLY A N 1
ATOM 1462 C CA . GLY A 1 183 ? -3.869 -2.595 6.425 1.00 88.69 183 GLY A CA 1
ATOM 1463 C C . GLY A 1 183 ? -3.150 -3.918 6.145 1.00 88.69 183 GLY A C 1
ATOM 1464 O O . GLY A 1 183 ? -1.914 -3.958 6.131 1.00 88.69 183 GLY A O 1
ATOM 1465 N N . VAL A 1 184 ? -3.901 -4.988 5.865 1.00 89.06 184 VAL A N 1
ATOM 1466 C CA . VAL A 1 184 ? -3.329 -6.288 5.479 1.00 89.06 184 VAL A CA 1
ATOM 1467 C C . VAL A 1 184 ? -2.542 -6.157 4.177 1.00 89.06 184 VAL A C 1
ATOM 1469 O O . VAL A 1 184 ? -1.400 -6.610 4.114 1.00 89.06 184 VAL A O 1
ATOM 1472 N N . ALA A 1 185 ? -3.102 -5.491 3.163 1.00 88.38 185 ALA A N 1
ATOM 1473 C CA . ALA A 1 185 ? -2.405 -5.255 1.902 1.00 88.38 185 ALA A CA 1
ATOM 1474 C C . ALA A 1 185 ? -1.121 -4.432 2.101 1.00 88.38 185 ALA A C 1
ATOM 1476 O O . ALA A 1 185 ? -0.071 -4.817 1.590 1.00 88.38 185 ALA A O 1
ATOM 1477 N N . SER A 1 186 ? -1.155 -3.356 2.896 1.00 85.00 186 SER A N 1
ATOM 1478 C CA . SER A 1 186 ? 0.041 -2.562 3.216 1.00 85.00 186 SER A CA 1
ATOM 1479 C C . SER A 1 186 ? 1.132 -3.406 3.877 1.00 85.00 186 SER A C 1
ATOM 1481 O O . SER A 1 186 ? 2.305 -3.302 3.512 1.00 85.00 186 SER A O 1
ATOM 1483 N N . THR A 1 187 ? 0.751 -4.27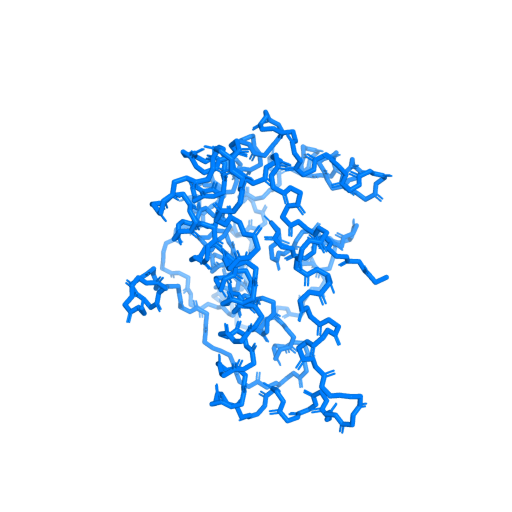7 4.814 1.00 84.62 187 THR A N 1
ATOM 1484 C CA . THR A 1 187 ? 1.699 -5.154 5.520 1.00 84.62 187 THR A CA 1
ATOM 1485 C C . THR A 1 187 ? 2.298 -6.200 4.576 1.00 84.62 187 THR A C 1
ATOM 1487 O O . THR A 1 187 ? 3.509 -6.423 4.596 1.00 84.62 187 THR A O 1
ATOM 1490 N N . ASP A 1 188 ? 1.487 -6.773 3.681 1.00 85.88 188 ASP A N 1
ATOM 1491 C CA . ASP A 1 188 ? 1.946 -7.732 2.670 1.00 85.88 188 ASP A CA 1
ATOM 1492 C C . ASP A 1 188 ? 2.978 -7.108 1.731 1.00 85.88 188 ASP A C 1
ATOM 1494 O O . ASP A 1 188 ? 3.997 -7.732 1.422 1.00 85.88 188 ASP A O 1
ATOM 1498 N N . VAL A 1 189 ? 2.749 -5.869 1.289 1.00 84.06 189 VAL A N 1
ATOM 1499 C CA . VAL A 1 189 ? 3.720 -5.188 0.433 1.00 84.06 189 VAL A CA 1
ATOM 1500 C C . VAL A 1 189 ? 5.009 -4.899 1.195 1.00 84.06 189 VAL A C 1
ATOM 1502 O O . VAL A 1 189 ? 6.086 -5.201 0.682 1.00 84.06 189 VAL A O 1
ATOM 1505 N N . PHE A 1 190 ? 4.917 -4.389 2.427 1.00 81.06 190 PHE A N 1
ATOM 1506 C CA . PHE A 1 190 ? 6.089 -4.150 3.268 1.00 81.06 190 PHE A CA 1
ATOM 1507 C C . PHE A 1 190 ? 6.934 -5.417 3.445 1.00 81.06 190 PHE A C 1
ATOM 1509 O O . PHE A 1 190 ? 8.145 -5.393 3.221 1.00 81.06 190 PHE A O 1
ATOM 1516 N N . MET A 1 191 ? 6.300 -6.546 3.766 1.00 82.19 191 MET A N 1
ATOM 1517 C CA . MET A 1 191 ? 7.006 -7.815 3.930 1.00 82.19 191 MET A CA 1
ATOM 1518 C C . MET A 1 191 ? 7.637 -8.314 2.634 1.00 82.19 191 MET A C 1
ATOM 1520 O O . MET A 1 191 ? 8.765 -8.807 2.665 1.00 82.19 191 MET A O 1
ATOM 1524 N N . LYS A 1 192 ? 6.970 -8.159 1.483 1.00 85.56 192 LYS A N 1
ATOM 1525 C CA . LYS A 1 192 ? 7.577 -8.493 0.185 1.00 85.56 192 LYS A CA 1
ATOM 1526 C C . LYS A 1 192 ? 8.812 -7.643 -0.103 1.00 85.56 192 LYS A C 1
ATOM 1528 O O . LYS A 1 192 ? 9.836 -8.193 -0.499 1.00 85.56 192 LYS A O 1
ATOM 1533 N N . PHE A 1 193 ? 8.761 -6.337 0.151 1.00 80.44 193 PHE A N 1
ATOM 1534 C CA . PHE A 1 193 ? 9.932 -5.470 0.001 1.00 80.44 193 PHE A CA 1
ATOM 1535 C C . PHE A 1 193 ? 11.077 -5.879 0.918 1.00 80.44 193 PHE A C 1
ATOM 1537 O O . PHE A 1 193 ? 12.216 -5.989 0.469 1.00 80.44 193 PHE A O 1
ATOM 1544 N N . LEU A 1 194 ? 10.791 -6.154 2.189 1.00 78.25 194 LEU A N 1
ATOM 1545 C CA . LEU A 1 194 ? 11.806 -6.644 3.115 1.00 78.25 194 LEU A CA 1
ATOM 1546 C C . LEU A 1 194 ? 12.429 -7.957 2.632 1.00 78.25 194 LEU A C 1
ATOM 1548 O O . LEU A 1 194 ? 13.648 -8.111 2.701 1.00 78.25 194 LEU A O 1
ATOM 1552 N N . ARG A 1 195 ? 11.611 -8.897 2.134 1.00 82.94 195 ARG A N 1
ATOM 1553 C CA . ARG A 1 195 ? 12.075 -10.197 1.626 1.00 82.94 195 ARG A CA 1
ATOM 1554 C C . ARG A 1 195 ? 13.008 -9.989 0.441 1.00 82.94 195 ARG A C 1
ATOM 1556 O O . ARG A 1 195 ? 14.106 -10.538 0.447 1.00 82.94 195 ARG A O 1
ATOM 1563 N N . PHE A 1 196 ? 12.627 -9.115 -0.484 1.00 82.50 196 PHE A N 1
ATOM 1564 C CA . PHE A 1 196 ? 13.445 -8.733 -1.629 1.00 82.50 196 PHE A CA 1
ATOM 1565 C C . PHE A 1 196 ? 14.798 -8.139 -1.212 1.00 82.50 196 PHE A C 1
ATOM 1567 O O . PHE A 1 196 ? 15.843 -8.643 -1.621 1.00 82.50 196 PHE A O 1
ATOM 1574 N N . TRP A 1 197 ? 14.811 -7.144 -0.319 1.00 75.75 197 TRP A N 1
ATOM 1575 C CA . TRP A 1 197 ? 16.053 -6.531 0.178 1.00 75.75 197 TRP A CA 1
ATOM 1576 C C . TRP A 1 197 ? 16.964 -7.520 0.911 1.00 75.75 197 TRP A C 1
ATOM 1578 O O . TRP A 1 197 ? 18.191 -7.423 0.851 1.00 75.75 197 TRP A O 1
ATOM 1588 N N . LYS A 1 198 ? 16.366 -8.500 1.590 1.00 79.12 198 LYS A N 1
ATOM 1589 C CA . LYS A 1 198 ? 17.067 -9.597 2.265 1.00 79.12 198 LYS A CA 1
ATOM 1590 C C . LYS A 1 198 ? 17.403 -10.768 1.335 1.00 79.12 198 LYS A C 1
ATOM 1592 O O . LYS A 1 198 ? 17.978 -11.746 1.802 1.00 79.12 198 LYS A O 1
ATOM 1597 N N . LYS A 1 199 ? 17.119 -10.649 0.033 1.00 82.31 199 LYS A N 1
ATOM 1598 C CA . LYS A 1 199 ? 17.381 -11.653 -1.013 1.00 82.31 199 LYS A CA 1
ATOM 1599 C C . LYS A 1 199 ? 16.623 -12.973 -0.822 1.00 82.31 199 LYS A C 1
ATOM 1601 O O . LYS A 1 199 ? 17.051 -14.008 -1.329 1.00 82.31 199 LYS A O 1
ATOM 1606 N N . TYR A 1 200 ? 15.499 -12.942 -0.110 1.00 82.06 200 TYR A N 1
ATOM 1607 C CA . TYR A 1 200 ? 14.532 -14.035 -0.132 1.00 82.06 200 TYR A CA 1
ATOM 1608 C C . TYR A 1 200 ? 13.733 -13.994 -1.448 1.00 82.06 200 TYR A C 1
ATOM 1610 O O . TYR A 1 200 ? 13.516 -12.906 -1.987 1.00 82.06 200 TYR A O 1
ATOM 1618 N N . PRO A 1 201 ? 13.264 -15.142 -1.970 1.00 82.50 201 PRO A N 1
ATOM 1619 C CA . PRO A 1 201 ? 12.423 -15.176 -3.164 1.00 82.50 201 PRO A CA 1
ATOM 1620 C C . PRO A 1 201 ? 11.123 -14.381 -2.980 1.00 82.50 201 PRO A C 1
ATOM 1622 O O . PRO A 1 201 ? 10.442 -14.522 -1.962 1.00 82.50 201 PRO A O 1
ATOM 1625 N N . VAL A 1 202 ? 10.760 -13.574 -3.981 1.00 85.00 202 VAL A N 1
ATOM 1626 C CA . VAL A 1 202 ? 9.520 -12.785 -3.990 1.00 85.00 202 VAL A CA 1
ATOM 1627 C C . VAL A 1 202 ? 8.843 -12.876 -5.350 1.00 85.00 202 VAL A C 1
ATOM 1629 O O . VAL A 1 202 ? 9.477 -12.727 -6.391 1.00 85.00 202 VAL A O 1
ATOM 1632 N N . GLU A 1 203 ? 7.525 -13.066 -5.335 1.00 86.94 203 GLU A N 1
ATOM 1633 C CA . GLU A 1 203 ? 6.691 -12.939 -6.526 1.00 86.94 203 GLU A CA 1
ATOM 1634 C C . GLU A 1 203 ? 5.973 -11.587 -6.555 1.00 86.94 203 GLU A C 1
ATOM 1636 O O . GLU A 1 203 ? 5.187 -11.239 -5.664 1.00 86.94 203 GLU A O 1
ATOM 1641 N N . TRP A 1 204 ? 6.204 -10.838 -7.630 1.00 84.62 204 TRP A N 1
ATOM 1642 C CA . TRP A 1 204 ? 5.648 -9.505 -7.867 1.00 84.62 204 TRP A CA 1
ATOM 1643 C C . TRP A 1 204 ? 4.331 -9.545 -8.647 1.00 84.62 204 TRP A C 1
ATOM 1645 O O . TRP A 1 204 ? 4.146 -8.819 -9.618 1.00 84.62 204 TRP A O 1
ATOM 1655 N N . ASN A 1 205 ? 3.413 -10.410 -8.220 1.00 84.06 205 ASN A N 1
ATOM 1656 C CA . ASN A 1 205 ? 2.064 -10.488 -8.771 1.00 84.06 205 ASN A CA 1
ATOM 1657 C C . ASN A 1 205 ? 1.082 -9.905 -7.754 1.00 84.06 205 ASN A C 1
ATOM 1659 O O . ASN A 1 205 ? 1.050 -10.341 -6.597 1.00 84.06 205 ASN A O 1
ATOM 1663 N N . PHE A 1 206 ? 0.333 -8.886 -8.173 1.00 82.12 206 PHE A N 1
ATOM 1664 C CA . PHE A 1 206 ? -0.722 -8.290 -7.363 1.00 82.12 206 PHE A CA 1
ATOM 1665 C C . PHE A 1 206 ? -2.039 -9.024 -7.613 1.00 82.12 206 PHE A C 1
ATOM 1667 O O . PHE A 1 206 ? -2.427 -9.231 -8.761 1.00 82.12 206 PHE A O 1
ATOM 1674 N N . ASP A 1 207 ? -2.721 -9.389 -6.532 1.00 84.62 207 ASP A N 1
ATOM 1675 C CA . ASP A 1 207 ? -4.042 -10.006 -6.558 1.00 84.62 207 ASP A CA 1
ATOM 1676 C C . ASP A 1 207 ? -4.895 -9.401 -5.438 1.00 84.62 207 ASP A C 1
ATOM 1678 O O . ASP A 1 207 ? -4.651 -9.634 -4.253 1.00 84.62 207 ASP A O 1
ATOM 1682 N N . ALA A 1 208 ? -5.897 -8.610 -5.824 1.00 77.75 208 ALA A N 1
ATOM 1683 C CA . ALA A 1 208 ? -6.822 -7.992 -4.882 1.00 77.75 208 ALA A CA 1
ATOM 1684 C C . ALA A 1 208 ? -7.726 -9.024 -4.182 1.00 77.75 208 ALA A C 1
ATOM 1686 O O . ALA A 1 208 ? -8.125 -8.795 -3.040 1.00 77.75 208 ALA A O 1
ATOM 1687 N N . GLY A 1 209 ? -8.035 -10.155 -4.833 1.00 78.69 209 GLY A N 1
ATOM 1688 C CA . GLY A 1 209 ? -8.905 -11.202 -4.283 1.00 78.69 209 GLY A CA 1
ATOM 1689 C C . GLY A 1 209 ? -8.324 -11.833 -3.020 1.00 78.69 209 GLY A C 1
ATOM 1690 O O . GLY A 1 209 ? -9.044 -12.058 -2.052 1.00 78.69 209 GLY A O 1
ATOM 1691 N N . LYS A 1 210 ? -6.993 -11.955 -2.953 1.00 80.31 210 LYS A N 1
ATOM 1692 C CA . LYS A 1 210 ? -6.258 -12.416 -1.763 1.00 80.31 210 LYS A CA 1
ATOM 1693 C C . LYS A 1 210 ? -6.571 -11.607 -0.495 1.00 80.31 210 LYS A C 1
ATOM 1695 O O . LYS A 1 210 ? -6.397 -12.102 0.617 1.00 80.31 210 LYS A O 1
ATOM 1700 N N . HIS A 1 211 ? -6.999 -10.358 -0.653 1.00 75.56 211 HIS A N 1
ATOM 1701 C CA . HIS A 1 211 ? -7.320 -9.459 0.451 1.00 75.56 211 HIS A CA 1
ATOM 1702 C C . HIS A 1 211 ? -8.822 -9.348 0.726 1.00 75.56 211 HIS A C 1
ATOM 1704 O O . HIS A 1 211 ? -9.178 -8.571 1.599 1.00 75.56 211 HIS A O 1
ATOM 1710 N N . CYS A 1 212 ? -9.679 -10.072 -0.004 1.00 64.50 212 CYS A N 1
ATOM 1711 C CA . CYS A 1 212 ? -11.140 -9.998 0.118 1.00 64.50 212 CYS A CA 1
ATOM 1712 C C . CYS A 1 212 ? -11.779 -11.220 0.809 1.00 64.50 212 CYS A C 1
ATOM 1714 O O . CYS A 1 212 ? -12.931 -11.120 1.220 1.00 64.50 212 CYS A O 1
ATOM 1716 N N . ASP A 1 213 ? -11.059 -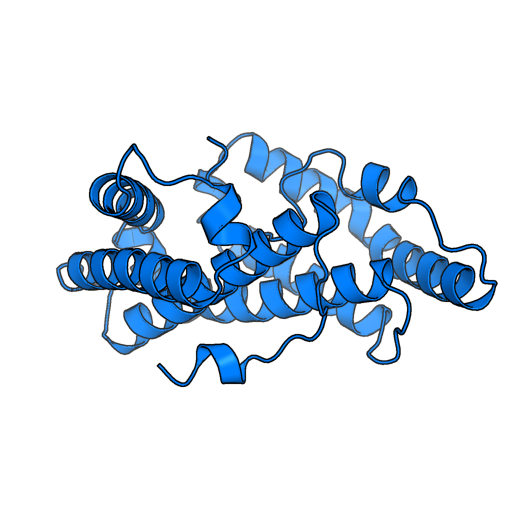12.342 0.939 1.00 43.91 213 ASP A N 1
ATOM 1717 C CA . ASP A 1 213 ? -11.612 -13.645 1.362 1.00 43.91 213 ASP A CA 1
ATOM 1718 C C . ASP A 1 213 ? -11.287 -14.035 2.825 1.00 43.91 213 ASP A C 1
ATOM 1720 O O . ASP A 1 213 ? -11.085 -15.215 3.117 1.00 43.91 213 ASP A O 1
ATOM 1724 N N . ASN A 1 214 ? -11.225 -13.075 3.757 1.00 42.03 214 ASN A N 1
ATOM 1725 C CA . ASN A 1 214 ? -11.028 -13.362 5.192 1.00 42.03 214 ASN A CA 1
ATOM 1726 C C . ASN A 1 214 ? -12.227 -12.957 6.048 1.00 42.03 214 ASN A C 1
ATOM 1728 O O . ASN A 1 214 ? -12.648 -11.784 5.950 1.00 42.03 214 ASN A O 1
#

Secondary structure (DSSP, 8-state):
--GGGGS-TTT-STTHHHHHHHS---S-HHHHHHHHHHHHHHGGGHHHHHHHHHHHHH-GGGGG-HHHHHHHHHHHHHHHHHH-S---SHHHHHHHHHHHHHHHHHHHHTTTTHHHHHHTTHHHHHHHHHHHHS-TT--HHHHHH-HHHHHHHHHHHHHHHHHHHTT-TT--HHHHHHHHHHHHHHHHHHHHHHHHHTT--------SGGGT--

Organism: Caenorhabditis brenneri (NCBI:txid135651)

Radius of gyration: 17.49 Å; chains: 1; bounding box: 42×36×46 Å

Foldseek 3Di:
DPLLLQQQVQQLDLCSVVVLVVPDQPPDPLSVVLSVQLNVLCVVCVVLSNVLNVVCNVPVCCVLVLVSLVVVLVSLVSSLVSSDDPDDDDSSLLSNLRSVLSNLLSCLCSPLLVVLCVQLVLSVLLVVLLVVLDDPPDDPVCCLPDVVVVVVSLVSSLVSSLVSSVVPPSDDPSSSLSNSLSRSSSSVSNSQVVCVVVVHDHDSDDDSVVSVPD

Sequence (214 aa):
MKLLLFLLPAVVYSDFIEDLVNLPTSDTSSCHKEYYKMVSCIEPHKEIIEITLSTLEKDENEIYNIGLANKALQIGRNISKCLGRDVVCEIPKMVLYSLDSADYIGRKLYGDAFHCFVNAKTLEKITHCHRTSTPESEQFEALMTDDNLYKNRTKAIFDCVAHQMYEEPSCTINRIVDLYHAGVASTDVFMKFLRFWKKYPVEWNFDAGKHCDN

pLDDT: mean 79.22, std 16.51, range [23.89, 96.69]